Protein AF-A0A7U9WRS1-F1 (afdb_monomer)

Radius of gyration: 17.0 Å; Cα contacts (8 Å, |Δi|>4): 243; chains: 1; bounding box: 46×38×45 Å

Secondary structure (DSSP, 8-state):
-PPPP------EEESS---GGGHHHHHHHHHHHHHHTT-SS--GGG--EEEEE-HHHHHHHHHHTT----TT-SEEEETTTEEEEE-HHHHTTTS-HHHHHHHHHHHHHHHHHHHHH-S-TTTSHHHHHHHHHHHTT------TTSPPPHHHHHHSGGGSTTHHHHHHHHHHHHHHHHGGGHHHHHH-GGGGHHHHHHHHHHH-

Structure (mmCIF, N/CA/C/O backbone):
data_AF-A0A7U9WRS1-F1
#
_entry.id   AF-A0A7U9WRS1-F1
#
loop_
_atom_site.group_PDB
_atom_site.id
_atom_site.type_symbol
_atom_site.label_atom_id
_atom_site.label_alt_id
_atom_site.label_comp_id
_atom_site.label_asym_id
_atom_site.label_entity_id
_atom_site.label_seq_id
_atom_site.pdbx_PDB_ins_code
_atom_site.Cartn_x
_atom_site.Cartn_y
_atom_site.Cartn_z
_atom_site.occupancy
_atom_site.B_iso_or_equiv
_atom_site.auth_seq_id
_atom_site.auth_comp_id
_atom_site.auth_asym_id
_atom_site.auth_atom_id
_atom_site.pdbx_PDB_model_num
ATOM 1 N N . MET A 1 1 ? -27.693 -14.625 -22.680 1.00 32.03 1 MET A N 1
ATOM 2 C CA . MET A 1 1 ? -26.798 -15.036 -21.581 1.00 32.03 1 MET A CA 1
ATOM 3 C C . MET A 1 1 ? -26.114 -13.770 -21.105 1.00 32.03 1 MET A C 1
ATOM 5 O O . MET A 1 1 ? -25.293 -13.234 -21.835 1.00 32.03 1 MET A O 1
ATOM 9 N N . MET A 1 2 ? -26.596 -13.190 -20.006 1.00 22.59 2 MET A N 1
ATOM 10 C CA . MET A 1 2 ? -25.975 -12.008 -19.402 1.00 22.59 2 MET A CA 1
ATOM 11 C C . MET A 1 2 ? -24.825 -12.498 -18.518 1.00 22.59 2 MET A C 1
A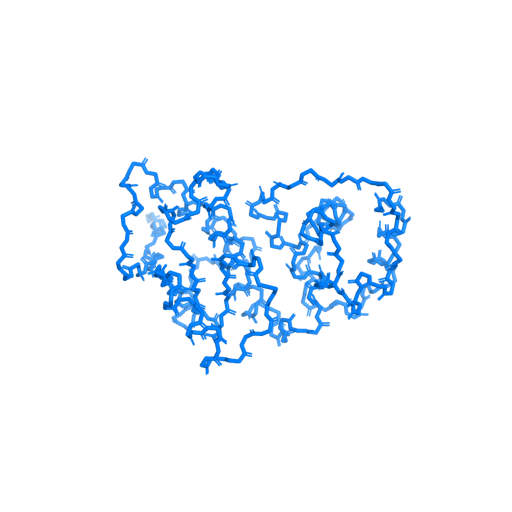TOM 13 O O . MET A 1 2 ? -25.049 -13.467 -17.797 1.00 22.59 2 MET A O 1
ATOM 17 N N . PRO A 1 3 ? -23.624 -11.901 -18.586 1.00 27.12 3 PRO A N 1
ATOM 18 C CA . PRO A 1 3 ? -22.551 -12.260 -17.675 1.00 27.12 3 PRO A CA 1
ATOM 19 C C . PRO A 1 3 ? -22.934 -11.801 -16.267 1.00 27.12 3 PRO A C 1
ATOM 21 O O . PRO A 1 3 ? -23.463 -10.701 -16.075 1.00 27.12 3 PRO A O 1
ATOM 24 N N . ASP A 1 4 ? -22.720 -12.702 -15.318 1.00 26.98 4 ASP A N 1
ATOM 25 C CA . ASP A 1 4 ? -23.066 -12.561 -13.916 1.00 26.98 4 ASP A CA 1
ATOM 26 C C . ASP A 1 4 ? -22.536 -11.250 -13.329 1.00 26.98 4 ASP A C 1
ATOM 28 O O . ASP A 1 4 ? -21.376 -10.865 -13.497 1.00 26.98 4 ASP A O 1
ATOM 32 N N . ARG A 1 5 ? -23.443 -10.531 -12.665 1.00 29.25 5 ARG A N 1
ATOM 33 C CA . ARG A 1 5 ? -23.137 -9.318 -11.909 1.00 29.25 5 ARG A CA 1
ATOM 34 C C . ARG A 1 5 ? -22.152 -9.672 -10.799 1.00 29.25 5 ARG A C 1
ATOM 36 O O . ARG A 1 5 ? -22.306 -10.710 -10.166 1.00 29.25 5 ARG A O 1
ATOM 43 N N . ILE A 1 6 ? -21.196 -8.772 -10.566 1.00 32.88 6 ILE A N 1
ATOM 44 C CA . ILE A 1 6 ? -20.229 -8.762 -9.459 1.00 32.88 6 ILE A CA 1
ATOM 45 C C . ILE A 1 6 ? -20.968 -9.081 -8.148 1.00 32.88 6 ILE A C 1
ATOM 47 O O . ILE A 1 6 ? -21.609 -8.212 -7.558 1.00 32.88 6 ILE A O 1
ATOM 51 N N . GLY A 1 7 ? -20.951 -10.354 -7.760 1.00 28.38 7 GLY A N 1
ATOM 52 C CA . GLY A 1 7 ? -21.604 -10.886 -6.573 1.00 28.38 7 GLY A CA 1
ATOM 53 C C . GLY A 1 7 ? -20.591 -11.006 -5.444 1.00 28.38 7 GLY A C 1
ATOM 54 O O . GLY A 1 7 ? -19.589 -11.700 -5.580 1.00 28.38 7 GLY A O 1
ATOM 55 N N . ASP A 1 8 ? -20.881 -10.311 -4.348 1.00 32.22 8 ASP A N 1
ATOM 56 C CA . ASP A 1 8 ? -20.360 -10.521 -2.997 1.00 32.22 8 ASP A CA 1
ATOM 57 C C . ASP A 1 8 ? -18.853 -10.318 -2.759 1.00 32.22 8 ASP A C 1
ATOM 59 O O . ASP A 1 8 ? -18.128 -11.202 -2.301 1.00 32.22 8 ASP A O 1
ATOM 63 N N . LEU A 1 9 ? -18.404 -9.063 -2.885 1.00 38.00 9 LEU A N 1
ATOM 64 C CA . LEU A 1 9 ? -17.313 -8.573 -2.038 1.00 38.00 9 LEU A CA 1
ATOM 65 C C . LEU A 1 9 ? -17.828 -8.522 -0.585 1.00 38.00 9 LEU A C 1
ATOM 67 O O . LEU A 1 9 ? -18.430 -7.537 -0.155 1.00 38.00 9 LEU A O 1
ATOM 71 N N . CYS A 1 10 ? -17.654 -9.606 0.171 1.00 39.41 10 CYS A N 1
ATOM 72 C CA . CYS A 1 10 ? -18.124 -9.690 1.553 1.00 39.41 10 CYS A CA 1
ATOM 73 C C . CYS A 1 10 ? -17.204 -8.886 2.489 1.00 39.41 10 CYS A C 1
ATOM 75 O O . CYS A 1 10 ? -16.366 -9.444 3.194 1.00 39.41 10 CYS A O 1
ATOM 77 N N . VAL A 1 11 ? -17.354 -7.558 2.507 1.00 44.91 11 VAL A N 1
ATOM 78 C CA . VAL A 1 11 ? -16.759 -6.704 3.545 1.00 44.91 11 VAL A CA 1
ATOM 79 C C . VAL A 1 11 ? -17.581 -6.888 4.818 1.00 44.91 11 VAL A C 1
ATOM 81 O O . VAL A 1 11 ? -18.533 -6.154 5.094 1.00 44.91 11 VAL A O 1
ATOM 84 N N . LEU A 1 12 ? -17.241 -7.915 5.593 1.00 37.91 12 LEU A N 1
ATOM 85 C CA . LEU A 1 12 ? -17.827 -8.144 6.910 1.00 37.91 12 LEU A CA 1
ATOM 86 C C . LEU A 1 12 ? -17.243 -7.125 7.894 1.00 37.91 12 LEU A C 1
ATOM 88 O O . LEU A 1 12 ? -16.245 -7.389 8.560 1.00 37.91 12 LEU A O 1
ATOM 92 N N . SER A 1 13 ? -17.867 -5.948 7.965 1.00 39.44 13 SER A N 1
ATOM 93 C CA . SER A 1 13 ? -17.665 -4.995 9.058 1.00 39.44 13 SER A CA 1
ATOM 94 C C . SER A 1 13 ? -18.306 -5.567 10.320 1.00 39.44 13 SER A C 1
ATOM 96 O O . SER A 1 13 ? -19.526 -5.719 10.404 1.00 39.44 13 SER A O 1
ATOM 98 N N . THR A 1 14 ? -17.485 -5.902 11.311 1.00 37.53 14 THR A N 1
ATOM 99 C CA . THR A 1 14 ? -17.959 -6.140 12.675 1.00 37.53 14 THR A CA 1
ATOM 100 C C . THR A 1 14 ? -17.812 -4.839 13.461 1.00 37.53 14 THR A C 1
ATOM 102 O O . THR A 1 14 ? -16.695 -4.467 13.801 1.00 37.53 14 THR A O 1
ATOM 105 N N . ALA A 1 15 ? -18.958 -4.193 13.719 1.00 33.31 15 ALA A N 1
ATOM 106 C CA . ALA A 1 15 ? -19.177 -2.960 14.493 1.00 33.31 15 ALA A CA 1
ATOM 107 C C . ALA A 1 15 ? -18.705 -1.633 13.851 1.00 33.31 15 ALA A C 1
ATOM 109 O O . ALA A 1 15 ? -17.696 -1.586 13.168 1.00 33.31 15 ALA A O 1
ATOM 110 N N . GLY A 1 16 ? -19.461 -0.547 14.085 1.00 38.66 16 GLY A N 1
ATOM 111 C CA . GLY A 1 16 ? -19.083 0.839 13.761 1.00 38.66 16 GLY A CA 1
ATOM 112 C C . GLY A 1 16 ? -19.705 1.415 12.480 1.00 38.66 16 GLY A C 1
ATOM 113 O O . GLY A 1 16 ? -19.373 1.028 11.365 1.00 38.66 16 GLY A O 1
ATOM 114 N N . THR A 1 17 ? -20.614 2.375 12.642 1.00 39.59 17 THR A N 1
ATOM 115 C CA . THR A 1 17 ? -21.433 3.031 11.609 1.00 39.59 17 THR A CA 1
ATOM 116 C C . THR A 1 17 ? -20.604 3.752 10.530 1.00 39.59 17 THR A C 1
ATOM 118 O O . THR A 1 17 ? -20.420 4.966 10.585 1.00 39.59 17 THR A O 1
ATOM 121 N N . ILE A 1 18 ? -20.162 3.049 9.482 1.00 42.47 18 ILE A N 1
ATOM 122 C CA . ILE A 1 18 ? -19.929 3.694 8.179 1.00 42.47 18 ILE A CA 1
ATOM 123 C C . ILE A 1 18 ? -21.320 3.913 7.585 1.00 42.47 18 ILE A C 1
ATOM 125 O O . ILE A 1 18 ? -21.932 2.985 7.054 1.00 42.47 18 ILE A O 1
ATOM 129 N N . ALA A 1 19 ? -21.854 5.118 7.793 1.00 38.34 19 ALA A N 1
ATOM 130 C CA . ALA A 1 19 ? -23.195 5.512 7.385 1.00 38.34 19 ALA A CA 1
ATOM 131 C C . ALA A 1 19 ? -23.508 5.066 5.944 1.00 38.34 19 ALA A C 1
ATOM 133 O O . ALA A 1 19 ? -22.694 5.213 5.028 1.00 38.34 19 ALA A O 1
ATOM 134 N N . TYR A 1 20 ? -24.710 4.511 5.792 1.00 37.00 20 TYR A N 1
ATOM 135 C CA . TYR A 1 20 ? -25.259 3.835 4.614 1.00 37.00 20 TYR A CA 1
ATOM 136 C C . TYR A 1 20 ? -25.158 4.618 3.293 1.00 37.00 20 TYR A C 1
ATOM 138 O O . TYR A 1 20 ? -25.185 4.008 2.231 1.00 37.00 20 TYR A O 1
ATOM 146 N N . GLU A 1 21 ? -24.986 5.939 3.329 1.00 36.38 21 GLU A N 1
ATOM 147 C CA . GLU A 1 21 ? -25.091 6.811 2.151 1.00 36.38 21 GLU A CA 1
ATOM 148 C C . GLU A 1 21 ? -23.909 6.738 1.170 1.00 36.38 21 GLU A C 1
ATOM 150 O O . GLU A 1 21 ? -23.926 7.412 0.150 1.00 36.38 21 GLU A O 1
ATOM 155 N N . ASN A 1 22 ? -22.860 5.952 1.442 1.00 49.00 22 ASN A N 1
ATOM 156 C CA . ASN A 1 22 ? -21.686 5.889 0.559 1.00 49.00 22 ASN A CA 1
ATOM 157 C C . ASN A 1 22 ? -20.967 4.526 0.525 1.00 49.00 22 ASN A C 1
ATOM 159 O O . ASN A 1 22 ? -19.765 4.463 0.249 1.00 49.00 22 ASN A O 1
ATOM 163 N N . ARG A 1 23 ? -21.670 3.423 0.812 1.00 56.25 23 ARG A N 1
ATOM 164 C CA . ARG A 1 23 ? -21.097 2.073 0.651 1.00 56.25 23 ARG A CA 1
ATOM 165 C C . ARG A 1 23 ? -20.733 1.761 -0.801 1.00 56.25 23 ARG A C 1
ATOM 167 O O . ARG A 1 23 ? -19.732 1.087 -1.025 1.00 56.25 23 ARG A O 1
ATOM 174 N N . GLU A 1 24 ? -21.503 2.274 -1.758 1.00 59.91 24 GLU A N 1
ATOM 175 C CA . GLU A 1 24 ? -21.298 2.028 -3.192 1.00 59.91 24 GLU A CA 1
ATOM 176 C C . GLU A 1 24 ? -19.939 2.558 -3.659 1.00 59.91 24 GLU A C 1
ATOM 178 O O . GLU A 1 24 ? -19.121 1.776 -4.128 1.00 59.91 24 GLU A O 1
ATOM 183 N N . SER A 1 25 ? -19.618 3.829 -3.386 1.00 71.19 25 SER A N 1
ATOM 184 C CA . SER A 1 25 ? -18.337 4.419 -3.811 1.00 71.19 25 SER A CA 1
ATOM 185 C C . SER A 1 25 ? -17.107 3.762 -3.173 1.00 71.19 25 SER A C 1
ATOM 187 O O . SER A 1 25 ? -16.064 3.644 -3.814 1.00 71.19 25 SER A O 1
ATOM 189 N N . LEU A 1 26 ? -17.184 3.314 -1.915 1.00 75.19 26 LEU A N 1
ATOM 190 C CA . LEU A 1 26 ? -16.082 2.568 -1.293 1.00 75.19 26 LEU A CA 1
ATOM 191 C C . LEU A 1 26 ? -15.919 1.186 -1.943 1.00 75.19 26 LEU A C 1
ATOM 193 O O . LEU A 1 26 ? -14.800 0.786 -2.256 1.00 75.19 26 LEU A O 1
ATOM 197 N N . SER A 1 27 ? -17.033 0.493 -2.181 1.00 76.81 27 SER A N 1
ATOM 198 C CA . SER A 1 27 ? -17.039 -0.833 -2.804 1.00 76.81 27 SER A CA 1
ATOM 199 C C . SER A 1 27 ? -16.518 -0.776 -4.240 1.00 76.81 27 SER A C 1
ATOM 201 O O . SER A 1 27 ? -15.682 -1.592 -4.608 1.00 76.81 27 SER A O 1
ATOM 203 N N . GLU A 1 28 ? -16.920 0.225 -5.025 1.00 83.44 28 GLU A N 1
ATOM 204 C CA . GLU A 1 28 ? -16.421 0.461 -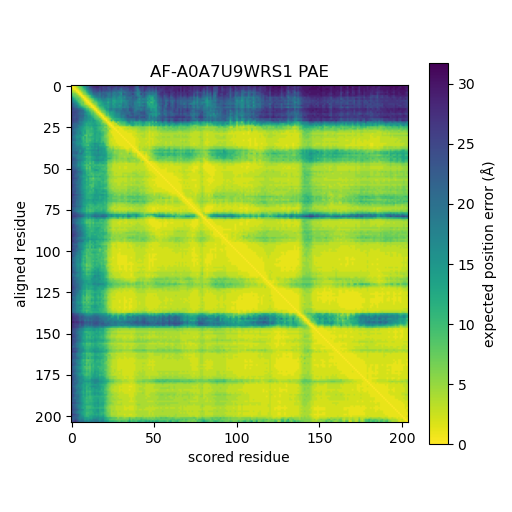6.385 1.00 83.44 28 GLU A CA 1
ATOM 205 C C . GLU A 1 28 ? -14.906 0.673 -6.424 1.00 83.44 28 GLU A C 1
ATOM 207 O O . GLU A 1 28 ? -14.227 0.098 -7.272 1.00 83.44 28 GLU A O 1
ATOM 212 N N . ASN A 1 29 ? -14.349 1.451 -5.489 1.00 86.44 29 ASN A N 1
ATOM 213 C CA . ASN A 1 29 ? -12.901 1.664 -5.427 1.00 86.44 29 ASN A CA 1
ATOM 214 C C . ASN A 1 29 ? -12.147 0.372 -5.071 1.00 86.44 29 ASN A C 1
ATOM 216 O O . ASN A 1 29 ? -11.117 0.086 -5.679 1.00 86.44 29 ASN A O 1
ATOM 220 N N . ILE A 1 30 ? -12.663 -0.428 -4.129 1.00 87.12 30 ILE A N 1
ATOM 221 C CA . ILE A 1 30 ? -12.057 -1.723 -3.777 1.00 87.12 30 ILE A CA 1
ATOM 222 C C . ILE A 1 30 ? -12.149 -2.698 -4.959 1.00 87.12 30 ILE A C 1
ATOM 224 O O . ILE A 1 30 ? -11.167 -3.366 -5.275 1.00 87.12 30 ILE A O 1
ATOM 228 N N . LEU A 1 31 ? -13.289 -2.749 -5.652 1.00 84.88 31 LEU A N 1
ATOM 229 C CA . LEU A 1 31 ? -13.486 -3.588 -6.837 1.00 84.88 31 LEU A CA 1
ATOM 230 C C . LEU A 1 31 ? -12.583 -3.163 -7.997 1.00 84.88 31 LEU A C 1
ATOM 232 O O . LEU A 1 31 ? -11.976 -4.013 -8.642 1.00 84.88 31 LEU A O 1
ATOM 236 N N . SER A 1 32 ? -12.438 -1.859 -8.236 1.00 87.62 32 SER A N 1
ATOM 237 C CA . SER A 1 32 ? -11.512 -1.336 -9.241 1.00 87.62 32 SER A CA 1
ATOM 238 C C . SER A 1 32 ? -10.062 -1.690 -8.908 1.00 87.62 32 SER A C 1
ATOM 240 O O . SER A 1 32 ? -9.300 -2.025 -9.814 1.00 87.62 32 SER A O 1
ATOM 242 N N . ALA A 1 33 ? -9.674 -1.637 -7.631 1.00 90.69 33 ALA A N 1
ATOM 243 C CA . ALA A 1 33 ? -8.351 -2.066 -7.193 1.00 90.69 33 ALA A CA 1
ATOM 244 C C . ALA A 1 33 ? -8.163 -3.581 -7.375 1.00 90.69 33 ALA A C 1
ATOM 246 O O . ALA A 1 33 ? -7.133 -4.004 -7.885 1.00 90.69 33 ALA A O 1
ATOM 247 N N . ALA A 1 34 ? -9.161 -4.401 -7.040 1.00 88.81 34 ALA A N 1
ATOM 248 C CA . ALA A 1 34 ? -9.106 -5.845 -7.262 1.00 88.81 34 ALA A CA 1
ATOM 249 C C . ALA A 1 34 ? -8.962 -6.188 -8.758 1.00 88.81 34 ALA A C 1
ATOM 251 O O . ALA A 1 34 ? -8.107 -6.990 -9.136 1.00 88.81 34 ALA A O 1
ATOM 252 N N . ALA A 1 35 ? -9.740 -5.526 -9.618 1.00 89.25 35 ALA A N 1
ATOM 253 C CA . ALA A 1 35 ? -9.676 -5.704 -11.065 1.00 89.25 35 ALA A CA 1
ATOM 254 C C . ALA A 1 35 ? -8.303 -5.323 -11.639 1.00 89.25 35 ALA A C 1
ATOM 256 O O . ALA A 1 35 ? -7.804 -6.012 -12.526 1.00 89.25 35 ALA A O 1
ATOM 257 N N . PHE A 1 36 ? -7.660 -4.280 -11.099 1.00 91.56 36 PHE A N 1
ATOM 258 C CA . PHE A 1 36 ? -6.292 -3.915 -11.471 1.00 91.56 36 PHE A CA 1
ATOM 259 C C . PHE A 1 36 ? -5.298 -5.063 -11.233 1.00 91.56 36 PHE A C 1
ATOM 261 O O . PHE A 1 36 ? -4.432 -5.294 -12.066 1.00 91.56 36 PHE A O 1
ATOM 268 N N . PHE A 1 37 ? -5.456 -5.846 -10.161 1.00 90.31 37 PHE A N 1
ATOM 269 C CA . PHE A 1 37 ? -4.633 -7.038 -9.907 1.00 90.31 37 PHE A CA 1
ATOM 270 C C . PHE A 1 37 ? -5.102 -8.295 -10.668 1.00 90.31 37 PHE A C 1
ATOM 272 O O . PHE A 1 37 ? -4.579 -9.386 -10.443 1.00 90.31 37 PHE A O 1
ATOM 279 N N . GLY A 1 38 ? -6.061 -8.159 -11.589 1.00 87.62 38 GLY A N 1
ATOM 280 C CA . GLY A 1 38 ? -6.559 -9.251 -12.425 1.00 87.62 38 GLY A CA 1
ATOM 281 C C . GLY A 1 38 ? -7.616 -10.135 -11.760 1.00 87.62 38 GLY A C 1
ATOM 282 O O . GLY A 1 38 ? -7.898 -11.220 -12.266 1.00 87.62 38 GLY A O 1
ATOM 283 N N . PHE A 1 39 ? -8.215 -9.701 -10.647 1.00 83.56 39 PHE A N 1
ATOM 284 C CA . PHE A 1 39 ? -9.286 -10.452 -9.995 1.00 83.56 39 PHE A CA 1
ATOM 285 C C . PHE A 1 39 ? -10.641 -10.133 -10.640 1.00 83.56 39 PHE A C 1
ATOM 287 O O . PHE A 1 39 ? -11.179 -9.041 -10.472 1.00 83.56 39 PHE A O 1
ATOM 294 N N . SER A 1 40 ? -11.217 -11.104 -11.353 1.00 74.06 40 SER A N 1
ATOM 295 C CA . SER A 1 40 ? -12.622 -11.062 -11.796 1.00 74.06 40 SER A CA 1
ATOM 296 C C . SER A 1 40 ? -13.600 -11.399 -10.662 1.00 74.06 40 SER A C 1
ATOM 298 O O . SER A 1 40 ? -14.742 -10.948 -10.665 1.00 74.06 40 SER A O 1
ATOM 300 N N . SER A 1 41 ? -13.128 -12.164 -9.678 1.00 71.38 41 SER A N 1
ATOM 301 C CA . SER A 1 41 ? -13.766 -12.459 -8.395 1.00 71.38 41 SER A CA 1
ATOM 302 C C . SER A 1 41 ? -12.671 -12.667 -7.348 1.00 71.38 41 SER A C 1
ATOM 304 O O . SER A 1 41 ? -11.603 -13.185 -7.688 1.00 71.38 41 SER A O 1
ATOM 306 N N . LEU A 1 42 ? -12.908 -12.291 -6.087 1.00 68.06 42 LEU A N 1
ATOM 307 C CA . LEU A 1 42 ? -11.933 -12.566 -5.029 1.00 68.06 42 LEU A CA 1
ATOM 308 C C . LEU A 1 42 ? -11.912 -14.069 -4.706 1.00 68.06 42 LEU A C 1
ATOM 310 O O . LEU A 1 42 ? -12.978 -14.631 -4.450 1.00 68.06 42 LEU A O 1
ATOM 314 N N . PRO A 1 43 ? -10.732 -14.715 -4.685 1.00 71.00 43 PRO A N 1
ATOM 315 C CA . PRO A 1 43 ? -10.588 -16.072 -4.168 1.00 71.00 43 PRO A CA 1
ATOM 316 C C . PRO A 1 43 ? -11.133 -16.175 -2.742 1.00 71.00 43 PRO A C 1
ATOM 318 O O . PRO A 1 43 ? -11.047 -15.214 -1.972 1.00 71.00 43 PRO A O 1
ATOM 321 N N . ASP A 1 44 ? -11.651 -17.343 -2.361 1.00 71.19 44 ASP A N 1
ATOM 322 C CA . ASP A 1 44 ? -12.187 -17.559 -1.012 1.00 71.19 44 ASP A CA 1
ATOM 323 C C . ASP A 1 44 ? -11.131 -17.295 0.075 1.00 71.19 44 ASP A C 1
ATOM 325 O O . ASP A 1 44 ? -11.455 -16.797 1.157 1.00 71.19 44 ASP A O 1
ATOM 329 N N . GLU A 1 45 ? -9.859 -17.556 -0.229 1.00 73.12 45 GLU A N 1
ATOM 330 C CA . GLU A 1 45 ? -8.721 -17.293 0.653 1.00 73.12 45 GLU A CA 1
ATOM 331 C C . GLU A 1 45 ? -8.416 -15.791 0.804 1.00 73.12 45 GLU A C 1
ATOM 333 O O . GLU A 1 45 ? -7.787 -15.377 1.779 1.00 73.12 45 GLU A O 1
ATOM 338 N N . LEU A 1 46 ? -8.896 -14.953 -0.120 1.00 76.81 46 LEU A N 1
ATOM 339 C CA . LEU A 1 46 ? -8.710 -13.499 -0.138 1.00 76.81 46 LEU A CA 1
ATOM 340 C C . LEU A 1 46 ? -9.945 -12.741 0.377 1.00 76.81 46 LEU A C 1
ATOM 342 O O . LEU A 1 46 ? -10.131 -11.562 0.085 1.00 76.81 46 LEU A O 1
ATOM 346 N N . LYS A 1 47 ? -10.800 -13.388 1.179 1.00 78.50 47 LYS A N 1
ATOM 347 C CA . LYS A 1 47 ? -11.914 -12.715 1.864 1.00 78.50 47 LYS A CA 1
ATOM 348 C C . LYS A 1 47 ? -11.403 -11.690 2.877 1.00 78.50 47 LYS A C 1
ATOM 350 O O . LYS A 1 47 ? -11.014 -12.041 3.989 1.00 78.50 47 LYS A O 1
ATOM 355 N N . ILE A 1 48 ? -11.424 -10.416 2.490 1.00 83.75 48 ILE A N 1
ATOM 356 C CA . ILE A 1 48 ? -10.956 -9.310 3.329 1.00 83.75 48 ILE A CA 1
ATOM 357 C C . ILE A 1 48 ? -11.960 -9.018 4.443 1.00 83.75 48 ILE A C 1
ATOM 359 O O . ILE A 1 48 ? -13.106 -8.645 4.188 1.00 83.75 48 ILE A O 1
ATOM 363 N N . LYS A 1 49 ? -11.507 -9.133 5.694 1.00 85.00 49 LYS A N 1
ATOM 364 C CA . LYS A 1 49 ? -12.274 -8.740 6.876 1.00 85.00 49 LYS A CA 1
ATOM 365 C C . LYS A 1 49 ? -11.758 -7.412 7.414 1.00 85.00 49 LYS A C 1
ATOM 367 O O . LYS A 1 49 ? -10.569 -7.282 7.692 1.00 85.00 49 LYS A O 1
ATOM 372 N N . ILE A 1 50 ? -12.667 -6.456 7.604 1.00 87.88 50 ILE A N 1
ATOM 373 C CA . ILE A 1 50 ? -12.351 -5.132 8.148 1.00 87.88 50 ILE A CA 1
ATOM 374 C C . ILE A 1 50 ? -12.907 -5.031 9.566 1.00 87.88 50 ILE A C 1
ATOM 376 O O . ILE A 1 50 ? -14.120 -5.044 9.782 1.00 87.88 50 ILE A O 1
ATOM 380 N N . HIS A 1 51 ? -12.002 -4.921 10.529 1.00 88.81 51 HIS A N 1
ATOM 381 C CA . HIS A 1 51 ? -12.289 -4.742 11.944 1.00 88.81 51 HIS A CA 1
ATOM 382 C C . HIS A 1 51 ? -12.172 -3.255 12.272 1.00 88.81 51 HIS A C 1
ATOM 384 O O . HIS A 1 51 ? -11.094 -2.674 12.148 1.00 88.81 51 HIS A O 1
ATOM 390 N N . ILE A 1 52 ? -13.283 -2.636 12.667 1.00 89.38 52 ILE A N 1
ATOM 391 C CA . ILE A 1 52 ? -13.294 -1.244 13.120 1.00 89.38 52 ILE A CA 1
ATOM 392 C C . ILE A 1 52 ? -13.132 -1.265 14.637 1.00 89.38 52 ILE A C 1
ATOM 394 O O . ILE A 1 52 ? -13.964 -1.828 15.344 1.00 89.38 52 ILE A O 1
ATOM 398 N N . CYS A 1 53 ? -12.047 -0.675 15.120 1.00 88.12 53 CYS A N 1
ATOM 399 C CA . CYS A 1 53 ? -11.599 -0.806 16.499 1.00 88.12 53 CYS A CA 1
ATOM 400 C C . CYS A 1 53 ? -11.718 0.512 17.262 1.00 88.12 53 CYS A C 1
ATOM 402 O O . CYS A 1 53 ? -11.487 1.597 16.715 1.00 88.12 53 CYS A O 1
ATOM 404 N N . SER A 1 54 ? -11.982 0.416 18.564 1.00 89.56 54 SER A N 1
ATOM 405 C CA . SER A 1 54 ? -11.641 1.498 19.489 1.00 89.56 54 SER A CA 1
ATOM 406 C C . SER A 1 54 ? -10.119 1.721 19.526 1.00 89.56 54 SER A C 1
ATOM 408 O O . SER A 1 54 ? -9.340 0.904 19.029 1.00 89.56 54 SER A O 1
ATOM 410 N N . GLU A 1 55 ? -9.666 2.835 20.105 1.00 90.06 55 GLU A N 1
ATOM 411 C CA . GLU A 1 55 ? -8.226 3.109 20.225 1.00 90.06 55 GLU A CA 1
ATOM 412 C C . GLU A 1 55 ? -7.502 2.057 21.081 1.00 90.06 55 GLU A C 1
ATOM 414 O O . GLU A 1 55 ? -6.403 1.626 20.732 1.00 90.06 55 GLU A O 1
ATOM 419 N N . GLU A 1 56 ? -8.135 1.612 22.168 1.00 92.06 56 GLU A N 1
ATOM 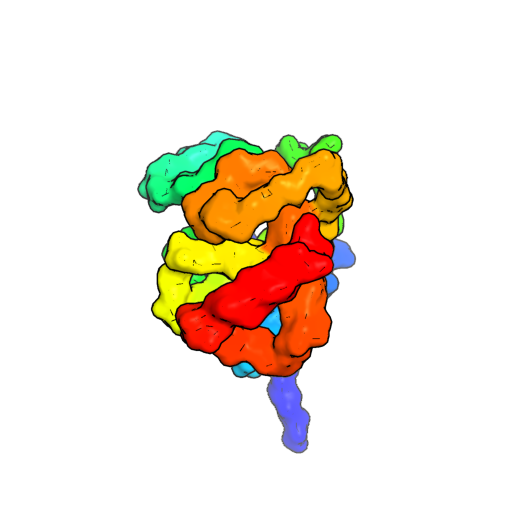420 C CA . GLU A 1 56 ? -7.601 0.577 23.059 1.00 92.06 56 GLU A CA 1
ATOM 421 C C . GLU A 1 56 ? -7.504 -0.773 22.343 1.00 92.06 56 GLU A C 1
ATOM 423 O O . GLU A 1 56 ? -6.442 -1.393 22.340 1.00 92.06 56 GLU A O 1
ATOM 428 N N . GLU A 1 57 ? -8.571 -1.186 21.652 1.00 91.50 57 GLU A N 1
ATOM 429 C CA . GLU A 1 57 ? -8.587 -2.431 20.875 1.00 91.50 57 GLU A CA 1
ATOM 430 C C . GLU A 1 57 ? -7.536 -2.421 19.761 1.00 91.50 57 GLU A C 1
ATOM 432 O O . GLU A 1 57 ? -6.867 -3.426 19.531 1.00 91.50 57 GLU A O 1
ATOM 437 N N . PHE A 1 58 ? -7.367 -1.292 19.068 1.00 91.62 58 PHE A N 1
ATOM 438 C CA . PHE A 1 58 ? -6.390 -1.167 17.991 1.00 91.62 58 PHE A CA 1
ATOM 439 C C . PHE A 1 58 ? -4.954 -1.324 18.504 1.00 91.62 58 PHE A C 1
ATOM 441 O O . PHE A 1 58 ? -4.174 -2.077 17.918 1.00 91.62 58 PHE A O 1
ATOM 448 N N . LYS A 1 59 ? -4.615 -0.667 19.625 1.00 91.75 59 LYS A N 1
ATOM 449 C CA . LYS A 1 59 ? -3.302 -0.805 20.279 1.00 91.75 59 LYS A CA 1
ATOM 450 C C . LYS A 1 59 ? -3.067 -2.236 20.749 1.00 91.75 59 LYS A C 1
ATOM 452 O O . LYS A 1 59 ? -2.043 -2.823 20.411 1.00 91.75 59 LYS A O 1
ATOM 457 N N . GLN A 1 60 ? -4.054 -2.827 21.421 1.00 93.38 60 GLN A N 1
ATOM 458 C CA . GLN A 1 60 ? -3.986 -4.213 21.869 1.00 93.38 60 GLN A CA 1
ATOM 459 C C . GLN A 1 60 ? -3.750 -5.171 20.691 1.00 93.38 60 GLN A C 1
ATOM 461 O O . GLN A 1 60 ? -2.881 -6.035 20.761 1.00 93.38 60 GLN A O 1
ATOM 466 N N . LYS A 1 61 ? -4.472 -5.009 19.574 1.00 92.00 61 LYS A N 1
ATOM 467 C CA . LYS A 1 61 ? -4.293 -5.862 18.388 1.00 92.00 61 LYS A CA 1
ATOM 468 C C . LYS A 1 61 ? -2.935 -5.674 17.723 1.00 92.00 61 LYS A C 1
ATOM 470 O O . LYS A 1 61 ? -2.357 -6.665 17.280 1.00 92.00 61 LYS A O 1
ATOM 475 N N . LYS A 1 62 ? -2.415 -4.444 17.669 1.00 90.69 62 LYS A N 1
ATOM 476 C CA . LYS A 1 62 ? -1.063 -4.154 17.166 1.00 90.69 62 LYS A CA 1
ATOM 477 C C . LYS A 1 62 ? -0.003 -4.918 17.972 1.00 90.69 62 LYS A C 1
ATOM 479 O O . LYS A 1 62 ? 0.863 -5.555 17.374 1.00 90.69 62 LYS A O 1
ATOM 484 N N . GLU A 1 63 ? -0.114 -4.909 19.301 1.00 91.31 63 GLU A N 1
ATOM 485 C CA . GLU A 1 63 ? 0.786 -5.625 20.216 1.00 91.31 63 GLU A CA 1
ATOM 486 C C . GLU A 1 63 ? 0.642 -7.151 20.105 1.00 91.31 63 GLU A C 1
ATOM 488 O O . GLU A 1 63 ? 1.627 -7.848 19.865 1.00 91.31 63 GLU A O 1
ATOM 493 N N . GLU A 1 64 ? -0.585 -7.677 20.202 1.00 91.69 64 GLU A N 1
ATOM 494 C CA . GLU A 1 64 ? -0.882 -9.119 20.126 1.00 91.69 64 GLU A CA 1
ATOM 495 C C . GLU A 1 64 ? -0.374 -9.766 18.831 1.00 91.69 64 GLU A C 1
ATOM 497 O O . GLU A 1 64 ? 0.024 -10.933 18.815 1.00 91.69 64 GLU A O 1
ATOM 502 N N . LEU A 1 65 ? -0.418 -9.019 17.727 1.00 88.94 65 LEU A N 1
ATOM 503 C CA . LEU A 1 65 ? -0.033 -9.493 16.400 1.00 88.94 65 LEU A CA 1
ATOM 504 C C . LEU A 1 65 ? 1.405 -9.115 16.020 1.00 88.94 65 LEU A C 1
ATOM 506 O O . LEU A 1 65 ? 1.836 -9.462 14.919 1.00 88.94 65 LEU A O 1
ATOM 510 N N . ASN A 1 66 ? 2.141 -8.448 16.917 1.00 87.38 66 ASN A N 1
ATOM 511 C CA . ASN A 1 66 ? 3.509 -7.975 16.703 1.00 87.38 66 ASN A CA 1
ATOM 512 C C . ASN A 1 66 ? 3.658 -7.179 15.389 1.00 87.38 66 ASN A C 1
ATOM 514 O O . ASN A 1 66 ? 4.517 -7.464 14.545 1.00 87.38 66 ASN A O 1
ATOM 518 N N . ILE A 1 67 ? 2.748 -6.223 15.182 1.00 85.81 67 ILE A N 1
ATOM 519 C CA . ILE A 1 67 ? 2.702 -5.388 13.981 1.00 85.81 67 ILE A CA 1
ATOM 520 C C . ILE A 1 67 ? 3.612 -4.174 14.166 1.00 85.81 67 ILE A C 1
ATOM 522 O O . ILE A 1 67 ? 3.349 -3.280 14.969 1.00 85.81 67 ILE A O 1
ATOM 526 N N . ASP A 1 68 ? 4.665 -4.138 13.358 1.00 82.00 68 ASP A N 1
ATOM 527 C CA . ASP A 1 68 ? 5.647 -3.058 13.313 1.00 82.00 68 ASP A CA 1
ATOM 528 C C . ASP A 1 68 ? 5.211 -1.981 12.307 1.00 82.00 68 ASP A C 1
ATOM 530 O O . ASP A 1 68 ? 5.691 -1.922 11.175 1.00 82.00 68 ASP A O 1
ATOM 534 N N . VAL A 1 69 ? 4.214 -1.185 12.702 1.00 80.50 69 VAL A N 1
ATOM 535 C CA . VAL A 1 69 ? 3.766 0.018 11.977 1.00 80.50 69 VAL A CA 1
ATOM 536 C C . VAL A 1 69 ? 3.962 1.255 12.852 1.00 80.50 69 VAL A C 1
ATOM 538 O O . VAL A 1 69 ? 3.912 1.138 14.082 1.00 80.50 69 VAL A O 1
ATOM 541 N N . PRO A 1 70 ? 4.138 2.455 12.274 1.00 81.88 70 PRO A N 1
ATOM 542 C CA . PRO A 1 70 ? 4.289 3.677 13.059 1.00 81.88 70 PRO A CA 1
ATOM 543 C C . PRO A 1 70 ? 3.109 3.935 14.005 1.00 81.88 70 PRO A C 1
ATOM 545 O O . PRO A 1 70 ? 1.968 3.597 13.700 1.00 81.88 70 PRO A O 1
ATOM 548 N N . ASP A 1 71 ? 3.349 4.598 15.137 1.00 82.06 71 ASP A N 1
ATOM 549 C CA . ASP A 1 71 ? 2.293 4.899 16.123 1.00 82.06 71 ASP A CA 1
ATOM 550 C C . ASP A 1 71 ? 1.219 5.866 15.613 1.00 82.06 71 ASP A C 1
ATOM 552 O O . ASP A 1 71 ? 0.122 5.928 16.161 1.00 82.06 71 ASP A O 1
ATOM 556 N N . PHE A 1 72 ? 1.508 6.598 14.537 1.00 82.56 72 PHE A N 1
ATOM 557 C CA . PHE A 1 72 ? 0.535 7.457 13.867 1.00 82.56 72 PHE A CA 1
ATOM 558 C C . PHE A 1 72 ? -0.330 6.712 12.833 1.00 82.56 72 PHE A C 1
ATOM 560 O O . PHE A 1 72 ? -1.212 7.328 12.226 1.00 82.56 72 PHE A O 1
ATOM 567 N N . ALA A 1 73 ? -0.067 5.423 12.582 1.00 86.00 73 ALA A N 1
ATOM 568 C CA . ALA A 1 73 ? -0.877 4.609 11.686 1.00 86.00 73 ALA A CA 1
ATOM 569 C C . ALA A 1 73 ? -2.279 4.421 12.277 1.00 86.00 73 ALA A C 1
ATOM 571 O O . ALA A 1 73 ? -2.440 4.082 13.447 1.00 86.00 73 ALA A O 1
ATOM 572 N N . ILE A 1 74 ? -3.299 4.647 11.450 1.00 91.31 74 ILE A N 1
ATOM 573 C CA . ILE A 1 74 ? -4.704 4.495 11.855 1.00 91.31 74 ILE A CA 1
ATOM 574 C C . ILE A 1 74 ? -5.310 3.177 11.377 1.00 91.31 74 ILE A C 1
ATOM 576 O O . ILE A 1 74 ? -6.448 2.875 11.726 1.00 91.31 74 ILE A O 1
ATOM 580 N N . ALA A 1 75 ? -4.578 2.435 10.551 1.00 92.75 75 ALA A N 1
ATOM 581 C CA . ALA A 1 75 ? -4.953 1.135 10.036 1.00 92.75 75 ALA A CA 1
ATOM 582 C C . ALA A 1 75 ? -3.706 0.260 9.875 1.00 92.75 75 ALA A C 1
ATOM 584 O O . ALA A 1 75 ? -2.588 0.777 9.843 1.00 92.75 75 ALA A O 1
ATOM 585 N N . PHE A 1 76 ? -3.909 -1.052 9.821 1.00 90.69 76 PHE A N 1
ATOM 586 C CA . PHE A 1 76 ? -2.904 -1.999 9.359 1.00 90.69 76 PHE A CA 1
ATOM 587 C C . PHE A 1 76 ? -3.565 -3.265 8.816 1.00 90.69 76 PHE A C 1
ATOM 589 O O . PHE A 1 76 ? -4.604 -3.716 9.312 1.00 90.69 76 PHE A O 1
ATOM 596 N N . THR A 1 77 ? -2.902 -3.889 7.849 1.00 88.00 77 THR A N 1
ATOM 597 C CA . THR A 1 77 ? -3.250 -5.213 7.334 1.00 88.00 77 THR A CA 1
ATOM 598 C C . THR A 1 77 ? -2.363 -6.279 7.970 1.00 88.00 77 THR A C 1
ATOM 600 O O . THR A 1 77 ? -1.139 -6.167 8.010 1.00 88.00 77 THR A O 1
ATOM 603 N N . CYS A 1 78 ? -2.970 -7.359 8.453 1.00 81.12 78 CYS A N 1
ATOM 604 C CA . CYS A 1 78 ? -2.266 -8.527 8.969 1.00 81.12 78 CYS A CA 1
ATOM 605 C C . CYS A 1 78 ? -2.852 -9.822 8.388 1.00 81.12 78 CYS A C 1
ATOM 607 O O . CYS A 1 78 ? -4.004 -9.856 7.954 1.00 81.12 78 CYS A O 1
ATOM 609 N N . LYS A 1 79 ? -2.052 -10.900 8.402 1.00 65.44 79 LYS A N 1
ATOM 610 C CA . LYS A 1 79 ? -2.457 -12.273 8.034 1.00 65.44 79 LYS A CA 1
ATOM 611 C C . LYS A 1 79 ? -3.380 -12.329 6.802 1.00 65.44 79 LYS A C 1
ATOM 613 O O . LYS A 1 79 ? -4.575 -12.554 6.953 1.00 65.44 79 LYS A O 1
ATOM 618 N N . ILE A 1 80 ? -2.796 -12.141 5.614 1.00 66.31 80 ILE A N 1
ATOM 619 C CA . ILE A 1 80 ? -3.360 -12.293 4.249 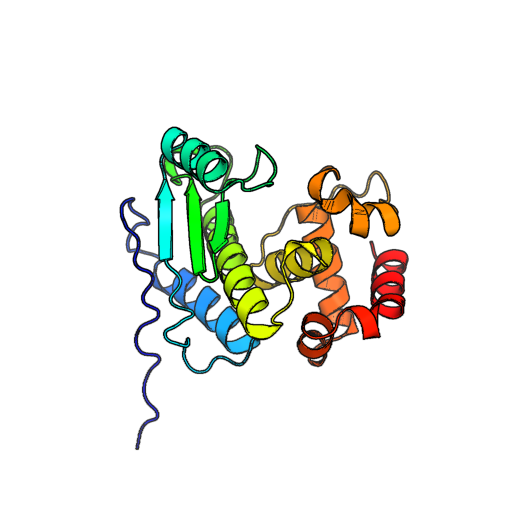1.00 66.31 80 ILE A CA 1
ATOM 620 C C . ILE A 1 80 ? -4.587 -11.411 3.915 1.00 66.31 80 ILE A C 1
ATOM 622 O O . ILE A 1 80 ? -4.695 -10.968 2.777 1.00 66.31 80 ILE A O 1
ATOM 626 N N . ASN A 1 81 ? -5.489 -11.105 4.852 1.00 77.94 81 ASN A N 1
ATOM 627 C CA . ASN A 1 81 ? -6.771 -10.464 4.550 1.00 77.94 81 ASN A CA 1
ATOM 628 C C . ASN A 1 81 ? -7.481 -9.801 5.760 1.00 77.94 81 ASN A C 1
ATOM 630 O O . ASN A 1 81 ? -8.657 -9.459 5.653 1.00 77.94 81 ASN A O 1
ATOM 634 N N . ASN A 1 82 ? -6.829 -9.610 6.916 1.00 85.69 82 ASN A N 1
ATOM 635 C CA . ASN A 1 82 ? -7.453 -8.936 8.066 1.00 85.69 82 ASN A CA 1
ATOM 636 C C . ASN A 1 82 ? -6.952 -7.499 8.201 1.00 85.69 82 ASN A C 1
ATOM 638 O O . ASN A 1 82 ? -5.784 -7.273 8.511 1.00 85.69 82 ASN A O 1
ATOM 642 N N . ILE A 1 83 ? -7.856 -6.541 8.031 1.00 89.75 83 ILE A N 1
ATOM 643 C CA . ILE A 1 83 ? -7.585 -5.112 8.172 1.00 89.75 83 ILE A CA 1
ATOM 644 C C . ILE A 1 83 ? -8.143 -4.652 9.509 1.00 89.75 83 ILE A C 1
ATOM 646 O O . ILE A 1 83 ? -9.333 -4.815 9.771 1.00 89.75 83 ILE A O 1
ATOM 650 N N . PHE A 1 84 ? -7.303 -4.055 10.341 1.00 91.25 84 PHE A N 1
ATOM 651 C CA . PHE A 1 84 ? -7.722 -3.369 11.558 1.00 91.25 84 PHE A CA 1
ATOM 652 C C . PHE A 1 84 ? -7.638 -1.872 11.301 1.00 91.25 84 PHE A C 1
ATOM 654 O O . PHE A 1 84 ? -6.641 -1.404 10.759 1.00 91.25 84 PHE A O 1
ATOM 661 N N . ILE A 1 85 ? -8.671 -1.115 11.660 1.00 92.25 85 ILE A N 1
ATOM 662 C CA . ILE A 1 85 ? -8.712 0.336 11.464 1.00 92.25 85 ILE A CA 1
ATOM 663 C C . ILE A 1 85 ? -9.388 1.021 12.648 1.00 92.25 85 ILE A C 1
ATOM 665 O O . ILE A 1 85 ? -10.399 0.545 13.160 1.00 92.25 85 ILE A O 1
ATOM 669 N N . LEU A 1 86 ? -8.844 2.158 13.081 1.00 91.06 86 LEU A N 1
ATOM 670 C CA . LEU A 1 86 ? -9.450 2.985 14.120 1.00 91.06 86 LEU A CA 1
ATOM 671 C C . LEU A 1 86 ? -10.830 3.479 13.694 1.00 91.06 86 LEU A C 1
ATOM 673 O O . LEU A 1 86 ? -11.045 3.884 12.553 1.00 91.06 86 LEU A O 1
ATOM 677 N N . GLU A 1 87 ? -11.767 3.510 14.631 1.00 89.50 87 GLU A N 1
ATOM 678 C CA . GLU A 1 87 ? -13.099 4.047 14.399 1.00 89.50 87 GLU A CA 1
ATOM 679 C C . GLU A 1 87 ? -13.055 5.537 14.027 1.00 89.50 87 GLU A C 1
ATOM 681 O O . GLU A 1 87 ? -12.441 6.358 14.714 1.00 89.50 87 GLU A O 1
ATOM 686 N N . TYR A 1 88 ? -13.762 5.910 12.954 1.00 86.88 88 TYR A N 1
ATOM 687 C CA . TYR A 1 88 ? -13.698 7.262 12.390 1.00 86.88 88 TYR A CA 1
ATOM 688 C C . TYR A 1 88 ? -14.010 8.367 13.409 1.00 86.88 88 TYR A C 1
ATOM 690 O O . TYR A 1 88 ? -13.355 9.406 13.402 1.00 86.88 88 TYR A O 1
ATOM 698 N N . ARG A 1 89 ? -14.962 8.152 14.329 1.00 84.56 89 ARG A N 1
ATOM 699 C CA . ARG A 1 89 ? -15.322 9.156 15.349 1.00 84.56 89 ARG A CA 1
ATOM 700 C C . ARG A 1 89 ? -14.153 9.551 16.259 1.00 84.56 89 ARG A C 1
ATOM 702 O O . ARG A 1 89 ? -14.153 10.668 16.760 1.00 84.56 89 ARG A O 1
ATOM 709 N N . ASN A 1 90 ? -13.159 8.677 16.428 1.00 86.44 90 ASN A N 1
ATOM 710 C CA . ASN A 1 90 ? -11.981 8.947 17.256 1.00 86.44 90 ASN A CA 1
ATOM 711 C C . ASN A 1 90 ? -10.950 9.813 16.520 1.00 86.44 90 ASN A C 1
ATOM 713 O O . ASN A 1 90 ? -10.121 10.461 17.155 1.00 86.44 90 ASN A O 1
ATOM 717 N N . ILE A 1 91 ? -11.009 9.847 15.183 1.00 85.69 91 ILE A N 1
ATOM 718 C CA . ILE A 1 91 ? -10.003 10.501 14.340 1.00 85.69 91 ILE A CA 1
ATOM 719 C C . ILE A 1 91 ? -10.559 11.584 13.401 1.00 85.69 91 ILE A C 1
ATOM 721 O O . ILE A 1 91 ? -9.789 12.235 12.693 1.00 85.69 91 ILE A O 1
ATOM 725 N N . ASN A 1 92 ? -11.875 11.813 13.400 1.00 85.88 92 ASN A N 1
ATOM 726 C CA . ASN A 1 92 ? -12.579 12.737 12.499 1.00 85.88 92 ASN A CA 1
ATOM 727 C C . ASN A 1 92 ? -12.108 14.201 12.591 1.00 85.88 92 ASN A C 1
ATOM 729 O O . ASN A 1 92 ? -12.321 14.978 11.664 1.00 85.88 92 ASN A O 1
ATOM 733 N N . ARG A 1 93 ? -11.442 14.580 13.688 1.00 88.38 93 ARG A N 1
ATOM 734 C CA . ARG A 1 93 ? -10.825 15.901 13.864 1.00 88.38 93 ARG A CA 1
ATOM 735 C C . ARG A 1 93 ? -9.543 16.095 13.049 1.00 88.38 93 ARG A C 1
ATOM 737 O O . ARG A 1 93 ? -9.137 17.230 12.834 1.00 88.38 93 ARG A O 1
ATOM 744 N N . TRP A 1 94 ? -8.909 15.008 12.604 1.00 85.44 94 TRP A N 1
ATOM 745 C CA . TRP A 1 94 ? -7.667 15.039 11.819 1.00 85.44 94 TRP A CA 1
ATOM 746 C C . TRP A 1 94 ? -7.810 14.410 10.432 1.00 85.44 94 TRP A C 1
ATOM 748 O O . TRP A 1 94 ? -7.023 14.713 9.539 1.00 85.44 94 TRP A O 1
ATOM 758 N N . TYR A 1 95 ? -8.803 13.540 10.245 1.00 84.56 95 TYR A N 1
ATOM 759 C CA . TYR A 1 95 ? -9.074 12.862 8.984 1.00 84.56 95 TYR A CA 1
ATOM 760 C C . TYR A 1 95 ? -10.448 13.246 8.459 1.00 84.56 95 TYR A C 1
ATOM 762 O O . TYR A 1 95 ? -11.448 13.129 9.160 1.00 84.56 95 TYR A O 1
ATOM 770 N N . SER A 1 96 ? -10.505 13.640 7.187 1.00 88.56 96 SER A N 1
ATOM 771 C CA . SER A 1 96 ? -11.778 13.706 6.475 1.00 88.56 96 SER A CA 1
ATOM 772 C C . SER A 1 96 ? -12.303 12.296 6.202 1.00 88.56 96 SER A C 1
ATOM 774 O O . SER A 1 96 ? -11.532 11.340 6.088 1.00 88.56 96 SER A O 1
ATOM 776 N N . LEU A 1 97 ? -13.616 12.166 6.009 1.00 86.38 97 LEU A N 1
ATOM 777 C CA . LEU A 1 97 ? -14.232 10.880 5.678 1.00 86.38 97 LEU A CA 1
ATOM 778 C C . LEU A 1 97 ? -13.652 10.277 4.386 1.00 86.38 97 LEU A C 1
ATOM 780 O O . LEU A 1 97 ? -13.485 9.066 4.285 1.00 86.38 97 LEU A O 1
ATOM 784 N N . ASN A 1 98 ? -13.306 11.115 3.406 1.00 87.81 98 ASN A N 1
ATOM 785 C CA . ASN A 1 98 ? -12.686 10.655 2.162 1.00 87.81 98 ASN A CA 1
ATOM 786 C C . ASN A 1 98 ? -11.258 10.150 2.385 1.00 87.81 98 ASN A C 1
ATOM 788 O O . ASN A 1 98 ? -10.893 9.122 1.825 1.00 87.81 98 ASN A O 1
ATOM 792 N N . ALA A 1 99 ? -10.468 10.824 3.229 1.00 88.31 99 ALA A N 1
ATOM 793 C CA . ALA A 1 99 ? -9.138 10.343 3.595 1.00 88.31 99 ALA A CA 1
ATOM 794 C C . ALA A 1 99 ? -9.220 9.014 4.363 1.00 88.31 99 ALA A C 1
ATOM 796 O O . ALA A 1 99 ? -8.434 8.110 4.105 1.00 88.31 99 ALA A O 1
ATOM 797 N N . TYR A 1 100 ? -10.210 8.868 5.245 1.00 88.81 100 TYR A N 1
ATOM 798 C CA . TYR A 1 100 ? -10.466 7.620 5.961 1.00 88.81 100 TYR A CA 1
ATOM 799 C C . TYR A 1 100 ? -10.819 6.461 5.018 1.00 88.81 100 TYR A C 1
ATOM 801 O O . TYR A 1 100 ? -10.235 5.385 5.104 1.00 88.81 100 TYR A O 1
ATOM 809 N N . LYS A 1 101 ? -11.722 6.692 4.057 1.00 88.50 101 LYS A N 1
ATOM 810 C CA . LYS A 1 101 ? -12.058 5.706 3.017 1.00 88.50 101 LYS A CA 1
ATOM 811 C C . LYS A 1 101 ? -10.855 5.342 2.150 1.00 88.50 101 LYS A C 1
ATOM 813 O O . LYS A 1 101 ? -10.680 4.171 1.839 1.00 88.50 101 LYS A O 1
ATOM 818 N N . ALA A 1 102 ? -10.027 6.320 1.782 1.00 91.62 102 ALA A N 1
ATOM 819 C CA . ALA A 1 102 ? -8.800 6.063 1.035 1.00 91.62 102 ALA A CA 1
ATOM 820 C C . ALA A 1 102 ? -7.857 5.137 1.816 1.00 91.62 102 ALA A C 1
ATOM 822 O O . ALA A 1 102 ? -7.301 4.220 1.229 1.00 91.62 102 ALA A O 1
ATOM 823 N N . VAL A 1 103 ? -7.741 5.301 3.139 1.00 92.69 103 VAL A N 1
ATOM 824 C CA . VAL A 1 103 ? -6.966 4.370 3.977 1.00 92.69 103 VAL A CA 1
ATOM 825 C C . VAL A 1 103 ? -7.558 2.958 3.946 1.00 92.69 103 VAL A C 1
ATOM 827 O O . VAL A 1 103 ? -6.817 1.999 3.789 1.00 92.69 103 VAL A O 1
ATOM 830 N N . ILE A 1 104 ? -8.883 2.799 3.989 1.00 92.06 104 ILE A N 1
ATOM 831 C CA . ILE A 1 104 ? -9.503 1.467 3.849 1.00 92.06 104 ILE A CA 1
ATOM 832 C C . ILE A 1 104 ? -9.139 0.812 2.506 1.00 92.06 104 ILE A C 1
ATOM 834 O O . ILE A 1 104 ? -8.778 -0.364 2.466 1.00 92.06 104 ILE A O 1
ATOM 838 N N . VAL A 1 105 ? -9.232 1.562 1.403 1.00 93.00 105 VAL A N 1
ATOM 839 C CA . VAL A 1 105 ? -8.872 1.060 0.065 1.00 93.00 105 VAL A CA 1
ATOM 840 C C . VAL A 1 105 ? -7.384 0.705 0.001 1.00 93.00 105 VAL A C 1
ATOM 842 O O . VAL A 1 105 ? -7.038 -0.338 -0.545 1.00 93.00 105 VAL A O 1
ATOM 845 N N . HIS A 1 106 ? -6.521 1.538 0.584 1.00 95.19 106 HIS A N 1
ATOM 846 C CA . HIS A 1 106 ? -5.076 1.319 0.681 1.00 95.19 106 HIS A CA 1
ATOM 847 C C . HIS A 1 106 ? -4.750 -0.018 1.361 1.00 95.19 106 HIS A C 1
ATOM 849 O O . HIS A 1 106 ? -4.038 -0.841 0.792 1.00 95.19 106 HIS A O 1
ATOM 855 N N . GLU A 1 107 ? -5.360 -0.299 2.510 1.00 92.81 107 GLU A N 1
ATOM 856 C CA . GLU A 1 107 ? -5.170 -1.576 3.205 1.00 92.81 107 GLU A CA 1
ATOM 857 C C . GLU A 1 107 ? -5.696 -2.773 2.390 1.00 92.81 107 GLU A C 1
ATOM 859 O O . GLU A 1 107 ? -5.074 -3.835 2.339 1.00 92.81 107 GLU A O 1
ATOM 864 N N . CYS A 1 108 ? -6.808 -2.607 1.662 1.00 91.50 108 CYS A N 1
ATOM 865 C CA . CYS A 1 108 ? -7.289 -3.650 0.749 1.00 91.50 108 CYS A CA 1
ATOM 866 C C . CYS A 1 108 ? -6.282 -3.933 -0.377 1.00 91.50 108 CYS A C 1
ATOM 868 O O . CYS A 1 108 ? -6.078 -5.089 -0.747 1.00 91.50 108 CYS A O 1
ATOM 870 N N . ILE A 1 109 ? -5.617 -2.897 -0.898 1.00 93.31 109 ILE A N 1
ATOM 871 C CA . ILE A 1 109 ? -4.565 -3.054 -1.906 1.00 93.31 109 ILE A CA 1
ATOM 872 C C . ILE A 1 109 ? -3.392 -3.861 -1.349 1.00 93.31 109 ILE A C 1
ATOM 874 O O . ILE A 1 109 ? -2.874 -4.706 -2.073 1.00 93.31 109 ILE A O 1
ATOM 878 N N . HIS A 1 110 ? -3.014 -3.700 -0.079 1.00 92.50 110 HIS A N 1
ATOM 879 C CA . HIS A 1 110 ? -1.983 -4.547 0.530 1.00 92.50 110 HIS A CA 1
ATOM 880 C C . HIS A 1 110 ? -2.372 -6.026 0.589 1.00 92.50 110 HIS A C 1
ATOM 882 O O . HIS A 1 110 ? -1.533 -6.894 0.318 1.00 92.50 110 HIS A O 1
ATOM 888 N N . ALA A 1 111 ? -3.639 -6.337 0.877 1.00 89.00 111 ALA A N 1
ATOM 889 C CA . ALA A 1 111 ? -4.136 -7.711 0.794 1.00 89.00 111 ALA A CA 1
ATOM 890 C C . ALA A 1 111 ? -4.028 -8.253 -0.646 1.00 89.00 111 ALA A C 1
ATOM 892 O O . ALA A 1 111 ? -3.502 -9.348 -0.861 1.00 89.00 111 ALA A O 1
ATOM 893 N N . PHE A 1 112 ? -4.431 -7.458 -1.644 1.00 90.44 112 PHE A N 1
ATOM 894 C CA . PHE A 1 112 ? -4.315 -7.825 -3.060 1.00 90.44 112 PHE A CA 1
ATOM 895 C C . PHE A 1 112 ? -2.863 -8.013 -3.506 1.00 90.44 112 PHE A C 1
ATOM 897 O O . PHE A 1 112 ? -2.560 -9.015 -4.146 1.00 90.44 112 PHE A O 1
ATOM 904 N N . GLN A 1 113 ? -1.959 -7.105 -3.131 1.00 91.50 113 GLN A N 1
ATOM 905 C CA . GLN A 1 113 ? -0.526 -7.197 -3.415 1.00 91.50 113 GLN A CA 1
ATOM 906 C C . GLN A 1 113 ? 0.062 -8.480 -2.841 1.00 91.50 113 GLN A C 1
ATOM 908 O O . GLN A 1 113 ? 0.717 -9.214 -3.572 1.00 91.50 113 GLN A O 1
ATOM 913 N N . THR A 1 114 ? -0.215 -8.773 -1.566 1.00 86.94 114 THR A N 1
ATOM 914 C CA . THR A 1 114 ? 0.294 -9.970 -0.878 1.00 86.94 114 THR A CA 1
ATOM 915 C C . THR A 1 114 ? -0.114 -11.245 -1.613 1.00 86.94 114 THR A C 1
ATOM 917 O O . THR A 1 114 ? 0.711 -12.134 -1.815 1.00 86.94 114 THR A O 1
ATOM 920 N N . TYR A 1 115 ? -1.375 -11.325 -2.043 1.00 87.56 115 TYR A N 1
ATOM 921 C CA . TYR A 1 115 ? -1.883 -12.480 -2.778 1.00 87.56 115 TYR A CA 1
ATOM 922 C C . TYR A 1 115 ? -1.339 -12.550 -4.213 1.00 87.56 115 TYR A C 1
ATOM 924 O O . TYR A 1 115 ? -0.974 -13.617 -4.696 1.00 87.56 115 TYR A O 1
ATOM 932 N N . PHE A 1 116 ? -1.273 -11.415 -4.909 1.00 89.50 116 PHE A N 1
ATOM 933 C CA . PHE A 1 116 ? -0.859 -11.340 -6.309 1.00 89.50 116 PHE A CA 1
ATOM 934 C C . PHE A 1 116 ? 0.641 -11.609 -6.505 1.00 89.50 116 PHE A C 1
ATOM 936 O O . PHE A 1 116 ? 1.030 -12.339 -7.421 1.00 89.50 116 PHE A O 1
ATOM 943 N N . SER A 1 117 ? 1.494 -11.003 -5.676 1.00 89.62 117 SER A N 1
ATOM 944 C CA . SER A 1 117 ? 2.949 -11.087 -5.826 1.00 89.62 117 SER A CA 1
ATOM 945 C C . SER A 1 117 ? 3.541 -12.330 -5.170 1.00 89.62 117 SER A C 1
ATOM 947 O O . SER A 1 117 ? 4.580 -12.807 -5.621 1.00 89.62 117 SER A O 1
ATOM 949 N N . MET A 1 118 ? 2.896 -12.846 -4.115 1.00 85.75 118 MET A N 1
ATOM 950 C CA . MET A 1 118 ? 3.439 -13.873 -3.216 1.00 85.75 118 MET A CA 1
ATOM 951 C C . MET A 1 118 ? 4.751 -13.450 -2.525 1.00 85.75 118 MET A C 1
ATOM 953 O O . MET A 1 118 ? 5.484 -14.294 -2.009 1.00 85.75 118 MET A O 1
ATOM 957 N N . ILE A 1 119 ? 5.052 -12.148 -2.497 1.00 86.25 119 ILE A N 1
ATOM 958 C CA . ILE A 1 119 ? 6.226 -11.580 -1.829 1.00 86.25 119 ILE A CA 1
ATOM 959 C C . ILE A 1 119 ? 5.801 -11.046 -0.453 1.00 86.25 119 ILE A C 1
ATOM 961 O O . ILE A 1 119 ? 4.794 -10.337 -0.354 1.00 86.25 119 ILE A O 1
ATOM 965 N N . PRO A 1 120 ? 6.563 -11.328 0.620 1.00 83.44 120 PRO A N 1
ATOM 966 C CA . PRO A 1 120 ? 6.292 -10.756 1.932 1.00 83.44 120 PRO A CA 1
ATOM 967 C C . PRO A 1 120 ? 6.278 -9.215 1.886 1.00 83.44 120 PRO A C 1
ATOM 969 O O . PRO A 1 120 ? 7.274 -8.622 1.464 1.00 83.44 120 PRO A O 1
ATOM 972 N N . PRO A 1 121 ? 5.229 -8.538 2.397 1.00 73.69 121 PRO A N 1
ATOM 973 C CA . PRO A 1 121 ? 5.119 -7.073 2.340 1.00 73.69 121 PRO A CA 1
ATOM 974 C C . PRO A 1 121 ? 6.306 -6.314 2.950 1.00 73.69 121 PRO A C 1
ATOM 976 O O . PRO A 1 121 ? 6.612 -5.199 2.5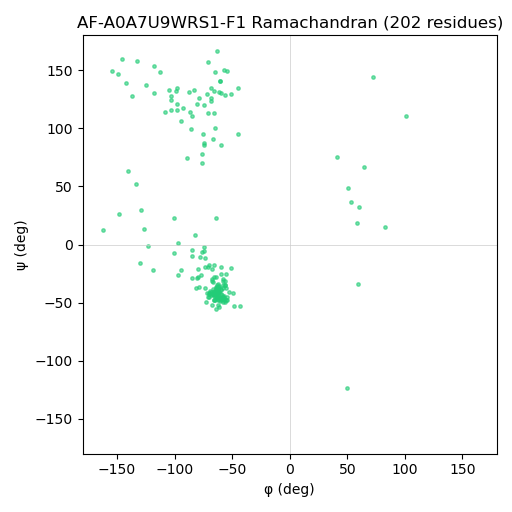43 1.00 73.69 121 PRO A O 1
ATOM 979 N N . LYS A 1 122 ? 7.022 -6.937 3.896 1.00 82.38 122 LYS A N 1
ATOM 980 C CA . LYS A 1 122 ? 8.206 -6.358 4.546 1.00 82.38 122 LYS A CA 1
ATOM 981 C C . LYS A 1 122 ? 9.434 -6.247 3.631 1.00 82.38 122 LYS A C 1
ATOM 983 O O . LYS A 1 122 ? 10.360 -5.525 3.977 1.00 82.38 122 LYS A O 1
ATOM 988 N N . GLN A 1 123 ? 9.476 -6.958 2.501 1.00 88.88 123 GLN A N 1
ATOM 989 C CA . GLN A 1 123 ? 10.664 -7.006 1.642 1.00 88.88 123 GLN A CA 1
ATOM 990 C C . GLN A 1 123 ? 10.807 -5.764 0.749 1.00 88.88 123 GLN A C 1
ATOM 992 O O . GLN A 1 123 ? 11.918 -5.289 0.538 1.00 88.88 123 GLN A O 1
ATOM 997 N N . TYR A 1 124 ? 9.692 -5.214 0.260 1.00 93.88 124 TYR A N 1
ATOM 998 C CA . TYR A 1 124 ? 9.662 -4.020 -0.594 1.00 93.88 124 TYR A CA 1
ATOM 999 C C . TYR A 1 124 ? 8.599 -3.034 -0.102 1.00 93.88 124 TYR A C 1
ATOM 1001 O O . TYR A 1 124 ? 7.737 -2.606 -0.869 1.00 93.88 124 TYR A O 1
ATOM 1009 N N . VAL A 1 125 ? 8.656 -2.690 1.191 1.00 93.75 125 VAL A N 1
ATOM 1010 C CA . VAL A 1 125 ? 7.680 -1.804 1.854 1.00 93.75 125 VAL A CA 1
ATOM 1011 C C . VAL A 1 125 ? 7.448 -0.537 1.033 1.00 93.75 125 VAL A C 1
ATOM 1013 O O . VAL A 1 125 ? 6.321 -0.260 0.649 1.00 93.75 125 VAL A O 1
ATOM 1016 N N . TRP A 1 126 ? 8.519 0.174 0.673 1.00 95.31 126 TRP A N 1
ATOM 1017 C CA . TRP A 1 126 ? 8.460 1.404 -0.122 1.00 95.31 126 TRP A CA 1
ATOM 1018 C C . TRP A 1 126 ? 7.676 1.250 -1.434 1.00 95.31 126 TRP A C 1
ATOM 1020 O O . TRP A 1 126 ? 6.896 2.128 -1.790 1.00 95.31 126 TRP A O 1
ATOM 1030 N N . LEU A 1 127 ? 7.837 0.126 -2.140 1.00 96.62 127 LEU A N 1
ATOM 1031 C CA . LEU A 1 127 ? 7.139 -0.143 -3.397 1.00 96.62 127 LEU A CA 1
ATOM 1032 C C . LEU A 1 127 ? 5.650 -0.377 -3.143 1.00 96.62 127 LEU A C 1
ATOM 1034 O O . LEU A 1 127 ? 4.799 0.148 -3.864 1.00 96.62 127 LEU A O 1
ATOM 1038 N N . TYR A 1 128 ? 5.334 -1.177 -2.126 1.00 95.00 128 TYR A N 1
ATOM 1039 C CA . TYR A 1 128 ? 3.959 -1.581 -1.836 1.00 95.00 128 TYR A CA 1
ATOM 1040 C C . TYR A 1 128 ? 3.147 -0.412 -1.314 1.00 95.00 128 TYR A C 1
ATOM 1042 O O . TYR A 1 128 ? 2.040 -0.187 -1.803 1.00 95.00 128 TYR A O 1
ATOM 1050 N N . GLU A 1 129 ? 3.742 0.377 -0.427 1.00 95.19 129 GLU A N 1
ATOM 1051 C CA . GLU A 1 129 ? 3.214 1.644 0.061 1.00 95.19 129 GLU A CA 1
ATOM 1052 C C . GLU A 1 129 ? 2.973 2.625 -1.085 1.00 95.19 129 GLU A C 1
ATOM 1054 O O . GLU A 1 129 ? 1.893 3.200 -1.200 1.00 95.19 129 GLU A O 1
ATOM 1059 N N . SER A 1 130 ? 3.925 2.770 -2.011 1.00 96.31 130 SER A N 1
ATOM 1060 C CA . SER A 1 130 ? 3.759 3.662 -3.160 1.00 96.31 130 SER A CA 1
ATOM 1061 C C . SER A 1 130 ? 2.611 3.272 -4.079 1.00 96.31 130 SER A C 1
ATOM 1063 O O . SER A 1 130 ? 1.818 4.130 -4.478 1.00 96.31 130 SER A O 1
ATOM 1065 N N . VAL A 1 131 ? 2.491 1.985 -4.401 1.00 96.25 131 VAL A N 1
ATOM 1066 C CA . VAL A 1 131 ? 1.387 1.474 -5.221 1.00 96.25 131 VAL A CA 1
ATOM 1067 C C . VAL A 1 131 ? 0.054 1.621 -4.483 1.00 96.25 131 VAL A C 1
ATOM 1069 O O . VAL A 1 131 ? -0.919 2.090 -5.078 1.00 96.25 131 VAL A O 1
ATOM 1072 N N . ALA A 1 132 ? 0.004 1.283 -3.192 1.00 95.62 132 ALA A N 1
ATOM 1073 C CA . ALA A 1 132 ? -1.205 1.377 -2.381 1.00 95.62 132 ALA A CA 1
ATOM 1074 C C . ALA A 1 132 ? -1.669 2.830 -2.215 1.00 95.62 132 ALA A C 1
ATOM 1076 O O . ALA A 1 132 ? -2.832 3.139 -2.479 1.00 95.62 132 ALA A O 1
ATOM 1077 N N . CYS A 1 133 ? -0.766 3.755 -1.874 1.00 95.75 133 CYS A N 1
ATOM 1078 C CA . CYS A 1 133 ? -1.071 5.183 -1.793 1.00 95.75 133 CYS A CA 1
ATOM 1079 C C . CYS A 1 133 ? -1.595 5.738 -3.124 1.00 95.75 133 CYS A C 1
ATOM 1081 O O . CYS A 1 133 ? -2.580 6.484 -3.126 1.00 95.75 133 CYS A O 1
ATOM 1083 N N . TYR A 1 134 ? -0.959 5.388 -4.249 1.00 95.62 134 TYR A N 1
ATOM 1084 C CA . TYR A 1 134 ? -1.369 5.864 -5.570 1.00 95.62 134 TYR A CA 1
ATOM 1085 C C . TYR A 1 134 ? -2.767 5.363 -5.953 1.00 95.62 134 TYR A C 1
ATOM 1087 O O . TYR A 1 134 ? -3.659 6.175 -6.214 1.00 95.62 134 TYR A O 1
ATOM 1095 N N . LEU A 1 135 ? -2.985 4.043 -5.929 1.00 95.06 135 LEU A N 1
ATOM 1096 C CA . LEU A 1 135 ? -4.253 3.428 -6.336 1.00 95.06 135 LEU A CA 1
ATOM 1097 C C . LEU A 1 135 ? -5.414 3.837 -5.419 1.00 95.06 135 LEU A C 1
ATOM 1099 O O . LEU A 1 135 ? -6.510 4.121 -5.901 1.00 95.06 135 LEU A O 1
ATOM 1103 N N . ALA A 1 136 ? -5.168 3.962 -4.112 1.00 94.88 136 ALA A N 1
ATOM 1104 C CA . ALA A 1 136 ? -6.165 4.434 -3.154 1.00 94.88 136 ALA A CA 1
ATOM 1105 C C . ALA A 1 136 ? -6.435 5.946 -3.231 1.00 94.88 136 ALA A C 1
ATOM 1107 O O . ALA A 1 136 ? -7.307 6.457 -2.524 1.00 94.88 136 ALA A O 1
ATOM 1108 N N . LYS A 1 137 ? -5.677 6.687 -4.054 1.00 92.69 137 LYS A N 1
ATOM 1109 C CA . LYS A 1 137 ? -5.699 8.156 -4.120 1.00 92.69 137 LYS A CA 1
ATOM 1110 C C . LYS A 1 137 ? -5.494 8.793 -2.740 1.00 92.69 137 LYS A C 1
ATOM 1112 O O . LYS A 1 137 ? -6.087 9.833 -2.437 1.00 92.69 137 LYS A O 1
ATOM 1117 N N . GLN A 1 138 ? -4.643 8.191 -1.910 1.00 89.88 138 GLN A N 1
ATOM 1118 C CA . GLN A 1 138 ? -4.311 8.671 -0.570 1.00 89.88 138 GLN A CA 1
ATOM 1119 C C . GLN A 1 138 ? -3.348 9.861 -0.665 1.00 89.88 138 GLN A C 1
ATOM 1121 O O . GLN A 1 138 ? -2.161 9.789 -0.355 1.00 89.88 138 GLN A O 1
ATOM 1126 N N . LYS A 1 139 ? -3.876 10.985 -1.149 1.00 79.81 139 LYS A N 1
ATOM 1127 C CA . LYS A 1 139 ? -3.113 12.209 -1.365 1.00 79.81 139 LYS A CA 1
ATOM 1128 C C . LYS A 1 139 ? -2.698 12.804 -0.025 1.00 79.81 139 LYS A C 1
ATOM 1130 O O . LYS A 1 139 ? -3.550 13.181 0.780 1.00 79.81 139 LYS A O 1
ATOM 1135 N N . LYS A 1 140 ? -1.397 12.996 0.164 1.00 68.56 140 LYS A N 1
ATOM 1136 C CA . LYS A 1 140 ? -0.856 13.945 1.138 1.00 68.56 140 LYS A CA 1
ATOM 1137 C C . LYS A 1 140 ? 0.085 14.902 0.419 1.00 68.56 140 LYS A C 1
ATOM 1139 O O . LYS A 1 140 ? 0.842 14.502 -0.462 1.00 68.56 140 LYS A O 1
ATOM 1144 N N . ALA A 1 141 ? -0.004 16.186 0.756 1.00 58.00 141 ALA A N 1
ATOM 1145 C CA . ALA A 1 141 ? 0.899 17.185 0.205 1.00 58.00 141 ALA A CA 1
ATOM 1146 C C . ALA A 1 141 ? 2.317 16.895 0.715 1.00 58.00 141 ALA A C 1
ATOM 1148 O O . ALA A 1 141 ? 2.578 17.003 1.911 1.00 58.00 141 ALA A O 1
ATOM 1149 N N . TYR A 1 142 ? 3.225 16.507 -0.180 1.00 59.59 142 TYR A N 1
ATOM 1150 C CA . TYR A 1 142 ? 4.630 16.324 0.169 1.00 59.59 142 TYR A CA 1
ATOM 1151 C C . TYR A 1 142 ? 5.337 17.676 0.182 1.00 59.59 142 TYR A C 1
ATOM 1153 O O . TYR A 1 142 ? 5.378 18.379 -0.832 1.00 59.59 142 TYR A O 1
ATOM 1161 N N . ASN A 1 143 ? 5.909 18.041 1.325 1.00 59.00 143 ASN A N 1
ATOM 1162 C CA . ASN A 1 143 ? 6.730 19.235 1.427 1.00 59.00 143 ASN A CA 1
ATOM 1163 C C . ASN A 1 143 ? 8.165 18.871 1.017 1.00 59.00 143 ASN A C 1
ATOM 1165 O O . ASN A 1 143 ? 8.919 18.326 1.817 1.00 59.00 143 ASN A O 1
ATOM 1169 N N . ARG A 1 144 ? 8.541 19.175 -0.234 1.00 60.59 144 ARG A N 1
ATOM 1170 C CA . ARG A 1 144 ? 9.837 18.847 -0.878 1.00 60.59 144 ARG A CA 1
ATOM 1171 C C . ARG A 1 144 ? 11.074 19.515 -0.251 1.00 60.59 144 ARG A C 1
ATOM 1173 O O . ARG A 1 144 ? 12.076 19.715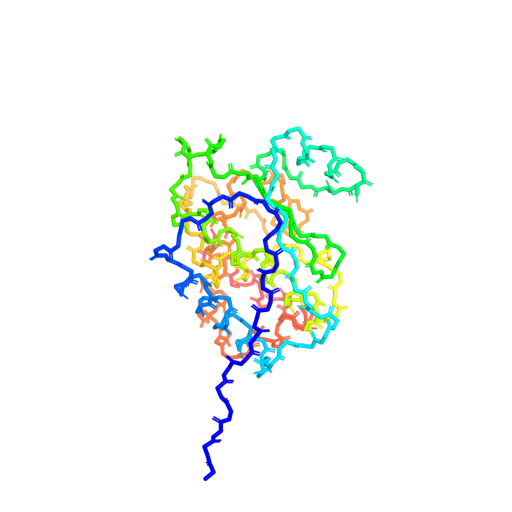 -0.929 1.00 60.59 144 ARG A O 1
ATOM 1180 N N . LYS A 1 145 ? 11.026 19.934 1.014 1.00 63.69 145 LYS A N 1
ATOM 1181 C CA . LYS A 1 145 ? 12.092 20.756 1.600 1.00 63.69 145 LYS A CA 1
ATOM 1182 C C . LYS A 1 145 ? 13.435 20.028 1.664 1.00 63.69 145 LYS A C 1
ATOM 1184 O O . LYS A 1 145 ? 14.445 20.708 1.558 1.00 63.69 145 LYS A O 1
ATOM 1189 N N . ASN A 1 146 ? 13.445 18.693 1.757 1.00 70.62 146 ASN A N 1
ATOM 1190 C CA . ASN A 1 146 ? 14.663 17.880 1.733 1.00 70.62 146 ASN A CA 1
ATOM 1191 C C . ASN A 1 146 ? 14.476 16.634 0.856 1.00 70.62 146 ASN A C 1
ATOM 1193 O O . ASN A 1 146 ? 13.537 15.871 1.079 1.00 70.62 146 ASN A O 1
ATOM 1197 N N . LYS A 1 147 ? 15.390 16.414 -0.097 1.00 84.19 147 LYS A N 1
ATOM 1198 C CA . LYS A 1 147 ? 15.446 15.179 -0.891 1.00 84.19 147 LYS A CA 1
ATOM 1199 C C . LYS A 1 147 ? 15.871 14.019 0.009 1.00 84.19 147 LYS A C 1
ATOM 1201 O O . LYS A 1 147 ? 16.905 14.100 0.670 1.00 84.19 147 LYS A O 1
ATOM 1206 N N . VAL A 1 148 ? 15.080 12.952 0.027 1.00 91.69 148 VAL A N 1
ATOM 1207 C CA . VAL A 1 148 ? 15.425 11.709 0.727 1.00 91.69 148 VAL A CA 1
ATOM 1208 C C . VAL A 1 148 ? 16.228 10.828 -0.225 1.00 91.69 148 VAL A C 1
ATOM 1210 O O . VAL A 1 148 ? 15.819 10.644 -1.369 1.00 91.69 148 VAL A O 1
ATOM 1213 N N . LEU A 1 149 ? 17.368 10.301 0.225 1.00 94.56 149 LEU A N 1
ATOM 1214 C CA . LEU A 1 149 ? 18.197 9.399 -0.580 1.00 94.56 149 LEU A CA 1
ATOM 1215 C C . LEU A 1 149 ? 17.462 8.086 -0.867 1.00 94.56 149 LEU A C 1
ATOM 1217 O O . LEU A 1 149 ? 16.680 7.622 -0.036 1.00 94.56 149 LEU A O 1
ATOM 1221 N N . TRP A 1 150 ? 17.745 7.478 -2.021 1.00 95.56 150 TRP A N 1
ATOM 1222 C CA . TRP A 1 150 ? 17.152 6.202 -2.430 1.00 95.56 150 TRP A CA 1
ATOM 1223 C C . TRP A 1 150 ? 17.352 5.117 -1.370 1.00 95.56 150 TRP A C 1
ATOM 1225 O O . TRP A 1 150 ? 16.401 4.456 -0.974 1.00 95.56 150 TRP A O 1
ATOM 1235 N N . GLU A 1 151 ? 18.559 4.997 -0.823 1.00 96.00 151 GLU A N 1
ATOM 1236 C CA . GLU A 1 151 ? 18.893 3.985 0.178 1.00 96.00 151 GLU A CA 1
ATOM 1237 C C . GLU A 1 151 ? 18.086 4.175 1.467 1.00 96.00 151 GLU A C 1
ATOM 1239 O O . GLU A 1 151 ? 17.665 3.206 2.095 1.00 96.00 151 GLU A O 1
ATOM 1244 N N . THR A 1 152 ? 17.841 5.427 1.861 1.00 95.31 152 THR A N 1
ATOM 1245 C CA . THR A 1 152 ? 16.980 5.743 3.007 1.00 95.31 152 THR A CA 1
ATOM 1246 C C . THR A 1 152 ? 15.526 5.407 2.693 1.00 95.31 152 THR A C 1
ATOM 1248 O O . THR A 1 152 ? 14.839 4.826 3.530 1.00 95.31 152 THR A O 1
ATOM 1251 N N . PHE A 1 153 ? 15.064 5.723 1.481 1.00 95.12 153 PHE A N 1
ATOM 1252 C CA . PHE A 1 153 ? 13.721 5.385 1.018 1.00 95.12 153 PHE A CA 1
ATOM 1253 C C . PHE A 1 153 ? 13.465 3.879 1.027 1.00 95.12 153 PHE A C 1
ATOM 1255 O O . PHE A 1 153 ? 12.412 3.449 1.497 1.00 95.12 153 PHE A O 1
ATOM 1262 N N . THR A 1 154 ? 14.434 3.075 0.587 1.00 95.19 154 THR A N 1
ATOM 1263 C CA . THR A 1 154 ? 14.258 1.626 0.501 1.00 95.19 154 THR A CA 1
ATOM 1264 C C . THR A 1 154 ? 14.458 0.898 1.825 1.00 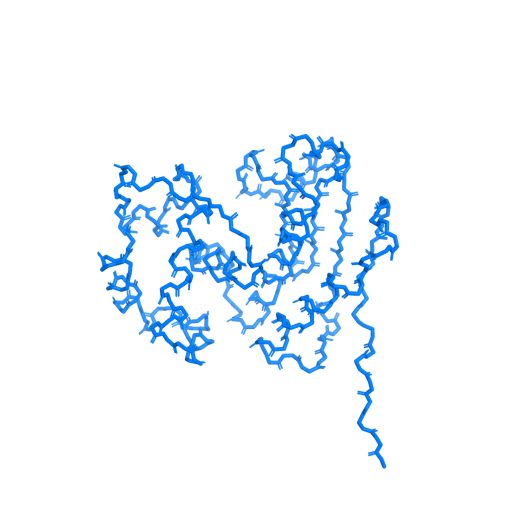95.19 154 THR A C 1
ATOM 1266 O O . THR A 1 154 ? 13.736 -0.062 2.088 1.00 95.19 154 THR A O 1
ATOM 1269 N N . ASN A 1 155 ? 15.413 1.329 2.656 1.00 94.00 155 ASN A N 1
ATOM 1270 C CA . ASN A 1 155 ? 15.808 0.592 3.864 1.00 94.00 155 ASN A CA 1
ATOM 1271 C C . ASN A 1 155 ? 15.129 1.097 5.143 1.00 94.00 155 ASN A C 1
ATOM 1273 O O . ASN A 1 155 ? 14.958 0.334 6.090 1.00 94.00 155 ASN A O 1
ATOM 1277 N N . ASP A 1 156 ? 14.736 2.370 5.177 1.00 93.94 156 ASP A N 1
ATOM 1278 C CA . ASP A 1 156 ? 14.261 3.057 6.381 1.00 93.94 156 ASP A CA 1
ATOM 1279 C C . ASP A 1 156 ? 12.917 3.767 6.146 1.00 93.94 156 ASP A C 1
ATOM 1281 O O . ASP A 1 156 ? 12.619 4.771 6.794 1.00 93.94 156 ASP A O 1
ATOM 1285 N N . PHE A 1 157 ? 12.083 3.240 5.239 1.00 93.25 157 PHE A N 1
ATOM 1286 C CA . PHE A 1 157 ? 10.843 3.873 4.773 1.00 93.25 157 PHE A CA 1
ATOM 1287 C C . PHE A 1 157 ? 10.000 4.513 5.894 1.00 93.25 157 PHE A C 1
ATOM 1289 O O . PHE A 1 157 ? 9.681 5.700 5.843 1.00 93.25 157 PHE A O 1
ATOM 1296 N N . TYR A 1 158 ? 9.683 3.758 6.951 1.00 91.00 158 TYR A N 1
ATOM 1297 C CA . TYR A 1 158 ? 8.845 4.240 8.058 1.00 91.00 158 TYR A CA 1
ATOM 1298 C C . TYR A 1 158 ? 9.527 5.236 9.006 1.00 91.00 158 TYR A C 1
ATOM 1300 O O . TYR A 1 158 ? 8.841 5.870 9.807 1.00 91.00 158 TYR A O 1
ATOM 1308 N N . LYS A 1 159 ? 10.851 5.409 8.921 1.00 90.88 159 LYS A N 1
ATOM 1309 C CA . LYS A 1 159 ? 11.591 6.437 9.672 1.00 90.88 159 LYS A CA 1
ATOM 1310 C C . LYS A 1 159 ? 11.589 7.790 8.955 1.00 90.88 159 LYS A C 1
ATOM 1312 O O . LYS A 1 159 ? 12.012 8.789 9.534 1.00 90.88 159 LYS A O 1
ATOM 1317 N N . ILE A 1 160 ? 11.136 7.838 7.702 1.00 89.81 160 ILE A N 1
ATOM 1318 C CA . ILE A 1 160 ? 11.065 9.068 6.917 1.00 89.81 160 ILE A CA 1
ATOM 1319 C C . ILE A 1 160 ? 9.843 9.879 7.344 1.00 89.81 160 ILE A C 1
ATOM 1321 O O . ILE A 1 160 ? 8.704 9.411 7.292 1.00 89.81 160 ILE A O 1
ATOM 1325 N N . ASN A 1 161 ? 10.076 11.142 7.695 1.00 86.06 161 ASN A N 1
ATOM 1326 C CA . ASN A 1 161 ? 8.994 12.103 7.885 1.00 86.06 161 ASN A CA 1
ATOM 1327 C C . ASN A 1 161 ? 8.201 12.257 6.579 1.00 86.06 161 ASN A C 1
ATOM 1329 O O . ASN A 1 161 ? 8.784 12.482 5.521 1.00 86.06 161 ASN A O 1
ATOM 1333 N N . ASP A 1 162 ? 6.874 12.160 6.661 1.00 86.50 162 ASP A N 1
ATOM 1334 C CA . ASP A 1 162 ? 5.969 12.193 5.505 1.00 86.50 162 ASP A CA 1
ATOM 1335 C C . ASP A 1 162 ? 6.198 11.065 4.474 1.00 86.50 162 ASP A C 1
ATOM 1337 O O . ASP A 1 162 ? 5.927 11.248 3.282 1.00 86.50 162 ASP A O 1
ATOM 1341 N N . CYS A 1 163 ? 6.629 9.877 4.923 1.00 89.88 163 CYS A N 1
ATOM 1342 C CA . CYS A 1 163 ? 6.862 8.701 4.071 1.00 89.88 163 CYS A CA 1
ATOM 1343 C C . CYS A 1 163 ? 5.698 8.378 3.115 1.00 89.88 163 CYS A C 1
ATOM 1345 O O . CYS A 1 163 ? 5.935 8.139 1.939 1.00 89.88 163 CYS A O 1
ATOM 1347 N N . TYR A 1 164 ? 4.440 8.464 3.558 1.00 91.00 164 TYR A N 1
ATOM 1348 C CA . TYR A 1 164 ? 3.269 8.214 2.702 1.00 91.00 164 TYR A CA 1
ATOM 1349 C C . TYR A 1 164 ? 3.074 9.271 1.600 1.00 91.00 164 TYR A C 1
ATOM 1351 O O . TYR A 1 164 ? 2.596 8.964 0.510 1.00 91.00 164 TYR A O 1
ATOM 1359 N N . SER A 1 165 ? 3.455 10.528 1.849 1.00 90.00 165 SER A N 1
ATOM 1360 C CA . SER A 1 165 ? 3.408 11.585 0.827 1.00 90.00 165 SER A CA 1
ATOM 1361 C C . SER A 1 165 ? 4.479 11.348 -0.239 1.00 90.00 165 SER A C 1
ATOM 1363 O O . SER A 1 165 ? 4.227 11.508 -1.435 1.00 90.00 165 SER A O 1
ATOM 1365 N N . LEU A 1 166 ? 5.674 10.945 0.202 1.00 92.38 166 LEU A N 1
ATOM 1366 C CA . LEU A 1 166 ? 6.770 10.524 -0.665 1.00 92.38 166 LEU A CA 1
ATOM 1367 C C . LEU A 1 166 ? 6.363 9.293 -1.490 1.00 92.38 166 LEU A C 1
ATOM 1369 O O . LEU A 1 166 ? 6.509 9.294 -2.711 1.00 92.38 166 LEU A O 1
ATOM 1373 N N . ALA A 1 167 ? 5.751 8.304 -0.835 1.00 94.75 167 ALA A N 1
ATOM 1374 C CA . ALA A 1 167 ? 5.255 7.084 -1.449 1.00 94.75 167 ALA A CA 1
ATOM 1375 C C . ALA A 1 167 ? 4.213 7.368 -2.531 1.00 94.75 167 ALA A C 1
ATOM 1377 O O . ALA A 1 167 ? 4.346 6.857 -3.641 1.00 94.75 167 ALA A O 1
ATOM 1378 N N . TYR A 1 168 ? 3.223 8.222 -2.246 1.00 95.12 168 TYR A N 1
ATOM 1379 C CA . TYR A 1 168 ? 2.217 8.634 -3.224 1.00 95.12 168 TYR A CA 1
ATOM 1380 C C . TYR A 1 168 ? 2.862 9.230 -4.482 1.00 95.12 168 TYR A C 1
ATOM 1382 O O . TYR A 1 168 ? 2.513 8.837 -5.594 1.00 95.12 168 TYR A O 1
ATOM 1390 N N . ASN A 1 169 ? 3.815 10.155 -4.324 1.00 93.25 169 ASN A N 1
ATOM 1391 C CA . ASN A 1 169 ? 4.481 10.785 -5.467 1.00 93.25 169 ASN A CA 1
ATOM 1392 C C . ASN A 1 169 ? 5.322 9.788 -6.258 1.00 93.25 169 ASN A C 1
ATOM 1394 O O . ASN A 1 169 ? 5.246 9.774 -7.481 1.00 93.25 169 ASN A O 1
ATOM 1398 N N . PHE A 1 170 ? 6.076 8.926 -5.578 1.00 95.69 170 PHE A N 1
ATOM 1399 C CA . PHE A 1 170 ? 6.827 7.883 -6.262 1.00 95.69 170 PHE A CA 1
ATOM 1400 C C . PHE A 1 170 ? 5.893 6.914 -7.004 1.00 95.69 170 PHE A C 1
ATOM 1402 O O . PHE A 1 170 ? 6.159 6.570 -8.149 1.00 95.69 170 PHE A O 1
ATOM 1409 N N . GLY A 1 171 ? 4.736 6.581 -6.425 1.00 96.31 171 GLY A N 1
ATOM 1410 C CA . GLY A 1 171 ? 3.665 5.850 -7.102 1.00 96.31 171 GLY A CA 1
ATOM 1411 C C . GLY A 1 171 ? 3.184 6.551 -8.375 1.00 96.31 171 GLY A C 1
ATOM 1412 O O . GLY A 1 171 ? 3.121 5.922 -9.425 1.00 96.31 171 GLY A O 1
ATOM 1413 N N . VAL A 1 172 ? 2.921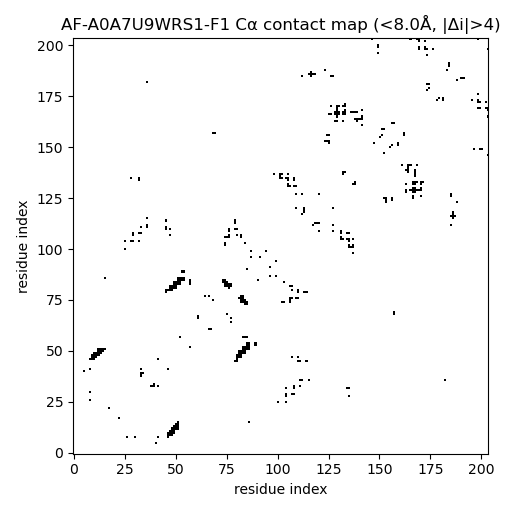 7.861 -8.328 1.00 95.62 172 VAL A N 1
ATOM 1414 C CA . VAL A 1 172 ? 2.549 8.639 -9.525 1.00 95.62 172 VAL A CA 1
ATOM 1415 C C . VAL A 1 172 ? 3.591 8.488 -10.636 1.00 95.62 172 VAL A C 1
ATOM 1417 O O . VAL A 1 172 ? 3.219 8.246 -11.783 1.00 95.62 172 VAL A O 1
ATOM 1420 N N . GLU A 1 173 ? 4.876 8.626 -10.316 1.00 96.56 173 GLU A N 1
ATOM 1421 C CA . GLU A 1 173 ? 5.946 8.563 -11.317 1.00 96.56 173 GLU A CA 1
ATOM 1422 C C . GLU A 1 173 ? 6.192 7.134 -11.821 1.00 96.56 173 GLU A C 1
ATOM 1424 O O . GLU A 1 173 ? 6.351 6.936 -13.023 1.00 96.56 173 GLU A O 1
ATOM 1429 N N . MET A 1 174 ? 6.099 6.117 -10.957 1.00 96.88 174 MET A N 1
ATOM 1430 C CA . MET A 1 174 ? 6.144 4.712 -11.380 1.00 96.88 174 MET A CA 1
ATOM 1431 C C . MET A 1 174 ? 5.021 4.375 -12.362 1.00 96.88 174 MET A C 1
ATOM 1433 O O . MET A 1 174 ? 5.275 3.773 -13.399 1.00 96.88 174 MET A O 1
ATOM 1437 N N . PHE A 1 175 ? 3.779 4.773 -12.074 1.00 96.69 175 PHE A N 1
ATOM 1438 C CA . PHE A 1 175 ? 2.654 4.484 -12.968 1.00 96.69 175 PHE A CA 1
ATOM 1439 C C . PHE A 1 175 ? 2.755 5.235 -14.301 1.00 96.69 175 PHE A C 1
ATOM 1441 O O . PHE A 1 175 ? 2.316 4.712 -15.321 1.00 96.69 175 PHE A O 1
ATOM 1448 N N . LYS A 1 176 ? 3.371 6.425 -14.325 1.00 96.56 176 LYS A N 1
ATOM 1449 C CA . LYS A 1 176 ? 3.699 7.115 -15.583 1.00 96.56 176 LYS A CA 1
ATOM 1450 C C . LYS A 1 176 ? 4.775 6.379 -16.381 1.00 96.56 176 LYS A C 1
ATOM 1452 O O . LYS A 1 176 ? 4.645 6.288 -17.596 1.00 96.56 176 LYS A O 1
ATOM 1457 N N . GLN A 1 177 ? 5.821 5.889 -15.713 1.00 96.62 177 GLN A N 1
ATOM 1458 C CA . GLN A 1 177 ? 6.952 5.229 -16.364 1.00 96.62 177 GLN A CA 1
ATOM 1459 C C . GLN A 1 177 ? 6.591 3.835 -16.887 1.00 96.62 177 GLN A C 1
ATOM 1461 O O . GLN A 1 177 ? 6.907 3.502 -18.025 1.00 96.62 177 GLN A O 1
ATOM 1466 N N . PHE A 1 178 ? 5.967 3.006 -16.049 1.00 96.19 178 PHE A N 1
ATOM 1467 C CA . PHE A 1 178 ? 5.735 1.594 -16.351 1.00 96.19 178 PHE A CA 1
ATOM 1468 C C . PHE A 1 178 ? 4.362 1.327 -16.973 1.00 96.19 178 PHE A C 1
ATOM 1470 O O . PHE A 1 178 ? 4.197 0.303 -17.628 1.00 96.19 178 PHE A O 1
ATOM 1477 N N . GLY A 1 179 ? 3.377 2.216 -16.794 1.00 93.12 179 GLY A N 1
ATOM 1478 C CA . GLY A 1 179 ? 2.026 2.022 -17.327 1.00 93.12 179 GLY A CA 1
ATOM 1479 C C . GLY A 1 179 ? 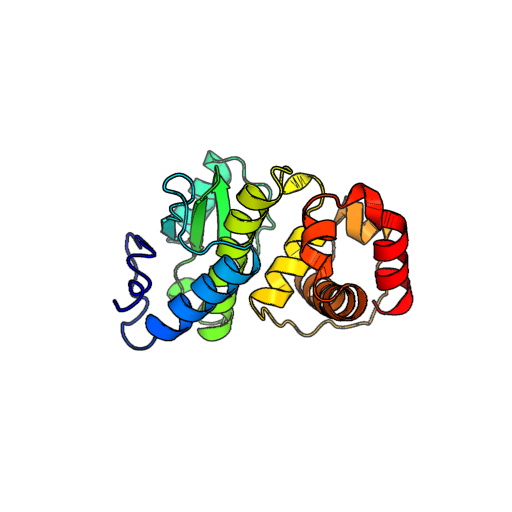1.465 0.640 -16.976 1.00 93.12 179 GLY A C 1
ATOM 1480 O O . GLY A 1 179 ? 1.445 0.252 -15.807 1.00 93.12 179 GLY A O 1
ATOM 1481 N N . ASP A 1 180 ? 1.069 -0.122 -17.996 1.00 87.56 180 ASP A N 1
ATOM 1482 C CA . ASP A 1 180 ? 0.504 -1.471 -17.851 1.00 87.56 180 ASP A CA 1
ATOM 1483 C C . ASP A 1 180 ? 1.521 -2.515 -17.341 1.00 87.56 180 ASP A C 1
ATOM 1485 O O . ASP A 1 180 ? 1.135 -3.534 -16.762 1.00 87.56 180 ASP A O 1
ATOM 1489 N N . ASP A 1 181 ? 2.828 -2.268 -17.489 1.00 93.88 181 ASP A N 1
ATOM 1490 C CA . ASP A 1 181 ? 3.879 -3.177 -17.015 1.00 93.88 181 ASP A CA 1
ATOM 1491 C C . ASP A 1 181 ? 4.093 -3.113 -15.492 1.00 93.88 181 ASP A C 1
ATOM 1493 O O . ASP A 1 181 ? 4.807 -3.951 -14.934 1.00 93.88 181 ASP A O 1
ATOM 1497 N N . ILE A 1 182 ? 3.436 -2.192 -14.777 1.00 95.75 182 ILE A N 1
ATOM 1498 C CA . ILE A 1 182 ? 3.581 -2.039 -13.320 1.00 95.75 182 ILE A CA 1
ATOM 1499 C C . ILE A 1 182 ? 3.263 -3.330 -12.546 1.00 95.75 182 ILE A C 1
ATOM 1501 O O . ILE A 1 182 ? 3.886 -3.619 -11.526 1.00 95.75 182 ILE A O 1
ATOM 1505 N N . LEU A 1 183 ? 2.349 -4.169 -13.044 1.00 95.31 183 LEU A N 1
ATOM 1506 C CA . LEU A 1 183 ? 2.044 -5.461 -12.422 1.00 95.31 183 LEU A CA 1
ATOM 1507 C C . LEU A 1 183 ? 3.227 -6.436 -12.503 1.00 95.31 183 LEU A C 1
ATOM 1509 O O . LEU A 1 183 ? 3.430 -7.235 -11.587 1.00 95.31 183 LEU A O 1
ATOM 1513 N N . ARG A 1 184 ? 4.041 -6.367 -13.566 1.00 95.62 184 ARG A N 1
ATOM 1514 C CA . ARG A 1 184 ? 5.279 -7.155 -13.674 1.00 95.62 184 ARG A CA 1
ATOM 1515 C C . ARG A 1 184 ? 6.312 -6.669 -12.667 1.00 95.62 184 ARG A C 1
ATOM 1517 O O . ARG A 1 184 ? 6.931 -7.501 -12.007 1.00 95.62 184 ARG A O 1
ATOM 1524 N N . VAL A 1 185 ? 6.417 -5.351 -12.495 1.00 96.19 185 VAL A N 1
ATOM 1525 C CA . VAL A 1 185 ? 7.286 -4.720 -11.492 1.00 96.19 185 VAL A CA 1
ATOM 1526 C C . VAL A 1 185 ? 6.895 -5.154 -10.080 1.00 96.19 185 VAL A C 1
ATOM 1528 O O . VAL A 1 185 ? 7.743 -5.620 -9.331 1.00 96.19 185 VAL A O 1
ATOM 1531 N N . ILE A 1 186 ? 5.608 -5.098 -9.725 1.00 94.56 186 ILE A N 1
ATOM 1532 C CA . ILE A 1 186 ? 5.111 -5.519 -8.401 1.00 94.56 186 ILE A CA 1
ATOM 1533 C C . ILE A 1 186 ? 5.389 -7.006 -8.135 1.00 94.56 186 ILE A C 1
ATOM 1535 O O . ILE A 1 186 ? 5.658 -7.395 -6.995 1.00 94.56 186 ILE A O 1
ATOM 1539 N N . ARG A 1 187 ? 5.311 -7.844 -9.176 1.00 93.94 187 ARG A N 1
ATOM 1540 C CA . ARG A 1 187 ? 5.502 -9.296 -9.071 1.00 93.94 187 ARG A CA 1
ATOM 1541 C C . ARG A 1 187 ? 6.969 -9.719 -9.016 1.00 93.94 187 ARG A C 1
ATOM 1543 O O . ARG A 1 187 ? 7.246 -10.783 -8.473 1.00 93.94 187 ARG A O 1
ATOM 1550 N N . LYS A 1 188 ? 7.879 -8.941 -9.607 1.00 94.94 188 LYS A N 1
ATOM 1551 C CA . LYS A 1 188 ? 9.326 -9.214 -9.633 1.00 94.94 188 LYS A CA 1
ATOM 1552 C C . LYS A 1 188 ? 10.153 -7.935 -9.442 1.00 94.94 188 LYS A C 1
ATOM 1554 O O . LYS A 1 188 ? 10.871 -7.551 -10.369 1.00 94.94 188 LYS A O 1
ATOM 1559 N N . PRO A 1 189 ? 10.057 -7.248 -8.288 1.00 94.88 189 PRO A N 1
ATOM 1560 C CA . PRO A 1 189 ? 10.703 -5.949 -8.085 1.00 94.88 189 PRO A CA 1
ATOM 1561 C C . PRO A 1 189 ? 12.213 -5.969 -8.333 1.00 94.88 189 PRO A C 1
ATOM 1563 O O . PRO A 1 189 ? 12.767 -5.012 -8.864 1.00 94.88 189 PRO A O 1
ATOM 1566 N N . GLU A 1 190 ? 12.877 -7.076 -7.997 1.00 95.00 190 GLU A N 1
ATOM 1567 C CA . GLU A 1 190 ? 14.317 -7.284 -8.147 1.00 95.00 190 GLU A CA 1
ATOM 1568 C C . GLU A 1 190 ? 14.819 -7.127 -9.588 1.00 95.00 190 GLU A C 1
ATOM 1570 O O . GLU A 1 190 ? 15.951 -6.696 -9.793 1.00 95.00 190 GLU A O 1
ATOM 1575 N N . ALA A 1 191 ? 13.976 -7.430 -10.579 1.00 96.75 191 ALA A N 1
ATOM 1576 C CA . ALA A 1 191 ? 14.324 -7.314 -11.992 1.00 96.75 191 ALA A CA 1
ATOM 1577 C C . ALA A 1 191 ? 14.283 -5.866 -12.510 1.00 96.75 191 ALA A C 1
ATOM 1579 O O . ALA A 1 191 ? 14.743 -5.629 -13.620 1.00 96.75 191 ALA A O 1
ATOM 1580 N N . TYR A 1 192 ? 13.740 -4.931 -11.721 1.00 97.31 192 TYR A N 1
ATOM 1581 C CA . TYR A 1 192 ? 13.495 -3.540 -12.115 1.00 97.31 192 TYR A CA 1
ATOM 1582 C C . TYR A 1 192 ? 14.118 -2.525 -11.143 1.00 97.31 192 TYR A C 1
ATOM 1584 O O . TYR A 1 192 ? 13.758 -1.350 -11.156 1.00 97.31 192 TYR A O 1
ATOM 1592 N N . ILE A 1 193 ? 15.009 -2.952 -10.237 1.00 96.62 193 ILE A N 1
ATOM 1593 C CA . ILE A 1 193 ? 15.564 -2.073 -9.189 1.00 96.62 193 ILE A CA 1
ATOM 1594 C C . ILE A 1 193 ? 16.301 -0.867 -9.776 1.00 96.62 193 ILE A C 1
ATOM 1596 O O . ILE A 1 193 ? 16.196 0.226 -9.220 1.00 96.62 193 ILE A O 1
ATOM 1600 N N . VAL A 1 194 ? 17.031 -1.048 -10.880 1.00 97.38 194 VAL A N 1
ATOM 1601 C CA . VAL A 1 194 ? 17.786 0.042 -11.516 1.00 97.38 194 VAL A CA 1
ATOM 1602 C C . VAL A 1 194 ? 16.820 1.089 -12.064 1.00 97.38 194 VAL A C 1
ATOM 1604 O O . VAL A 1 194 ? 16.944 2.266 -11.744 1.00 97.38 194 VAL A O 1
ATOM 1607 N N . GLU A 1 195 ? 15.796 0.654 -12.789 1.00 97.62 195 GLU A N 1
ATOM 1608 C CA . GLU A 1 195 ? 14.764 1.510 -13.364 1.00 97.62 195 GLU A CA 1
ATOM 1609 C C . GLU A 1 195 ? 13.937 2.205 -12.273 1.00 97.62 195 GLU A C 1
ATOM 1611 O O . GLU A 1 195 ? 13.641 3.395 -12.367 1.00 97.62 195 GLU A O 1
ATOM 1616 N N . LEU A 1 196 ? 13.600 1.495 -11.192 1.00 97.50 196 LEU A N 1
ATOM 1617 C CA . LEU A 1 196 ? 12.897 2.062 -10.036 1.00 97.50 196 LEU A CA 1
ATOM 1618 C C . LEU A 1 196 ? 13.727 3.158 -9.353 1.00 97.50 196 LEU A C 1
ATOM 1620 O O . LEU A 1 196 ? 13.191 4.215 -9.011 1.00 97.50 196 LEU A O 1
ATOM 1624 N N . MET A 1 197 ? 15.033 2.936 -9.204 1.00 97.56 197 MET A N 1
ATOM 1625 C CA . MET A 1 197 ? 15.964 3.928 -8.670 1.00 97.56 197 MET A CA 1
ATOM 1626 C C . MET A 1 197 ? 16.101 5.141 -9.604 1.00 97.56 197 MET A C 1
ATOM 1628 O O . MET A 1 197 ? 16.153 6.276 -9.128 1.00 97.56 197 MET A O 1
ATOM 1632 N N . GLU A 1 198 ? 16.144 4.936 -10.922 1.00 97.25 198 GLU A N 1
ATOM 1633 C CA . GLU A 1 198 ? 16.199 6.019 -11.913 1.00 97.25 198 GLU A CA 1
ATOM 1634 C C . GLU A 1 198 ? 14.940 6.893 -11.880 1.00 97.25 198 GLU A C 1
ATOM 1636 O O . GLU A 1 198 ? 15.054 8.124 -11.851 1.00 97.25 198 GLU A O 1
ATOM 1641 N N . VAL A 1 199 ? 13.752 6.280 -11.796 1.00 96.19 199 VAL A N 1
ATOM 1642 C CA . VAL A 1 199 ? 12.476 6.997 -11.621 1.00 96.19 199 VAL A CA 1
ATOM 1643 C C . VAL A 1 199 ? 12.507 7.828 -10.343 1.00 96.19 199 VAL A C 1
ATOM 1645 O O . VAL A 1 199 ? 12.165 9.013 -10.364 1.00 96.19 199 VAL A O 1
ATOM 1648 N N . TYR A 1 200 ? 12.954 7.232 -9.235 1.00 95.50 200 TYR A N 1
ATOM 1649 C CA . TYR A 1 200 ? 13.038 7.924 -7.955 1.00 95.50 200 TYR A CA 1
ATOM 1650 C C . TYR A 1 200 ? 13.988 9.125 -8.037 1.00 95.50 200 TYR A C 1
ATOM 1652 O O . TYR A 1 200 ? 13.597 10.256 -7.764 1.00 95.50 200 TYR A O 1
ATOM 1660 N N . ASN A 1 201 ? 15.223 8.917 -8.493 1.00 93.44 201 ASN A N 1
ATOM 1661 C CA . ASN A 1 201 ? 16.245 9.960 -8.497 1.00 93.44 201 ASN A CA 1
ATOM 1662 C C . ASN A 1 201 ? 15.931 11.132 -9.435 1.00 93.44 201 ASN A C 1
ATOM 1664 O O . ASN A 1 201 ? 16.383 12.250 -9.155 1.00 93.44 201 ASN A O 1
ATOM 1668 N N . SER A 1 202 ? 15.177 10.880 -10.507 1.00 89.62 202 SER A N 1
ATOM 1669 C CA . SER A 1 202 ? 14.816 11.869 -11.529 1.00 89.62 202 SER A CA 1
ATOM 1670 C C . SER A 1 202 ? 13.645 12.766 -11.128 1.00 89.62 202 SER A C 1
ATOM 1672 O O . SER A 1 202 ? 13.567 13.909 -11.585 1.00 89.62 202 SER A O 1
ATOM 1674 N N . HIS A 1 203 ? 12.727 12.272 -10.291 1.00 84.00 203 HIS A N 1
ATOM 1675 C CA . HIS A 1 203 ? 11.421 12.917 -10.106 1.00 84.00 203 HIS A CA 1
ATOM 1676 C C . HIS A 1 203 ? 11.004 13.163 -8.654 1.00 84.00 203 HIS A C 1
ATOM 1678 O O . HIS A 1 203 ? 10.080 13.956 -8.417 1.00 84.00 203 HIS A O 1
ATOM 1684 N N . ILE A 1 204 ? 11.670 12.509 -7.702 1.00 83.94 204 ILE A N 1
ATOM 1685 C CA . ILE A 1 204 ? 11.343 12.523 -6.276 1.00 83.94 204 ILE A CA 1
ATOM 1686 C C . ILE A 1 204 ? 12.428 13.258 -5.485 1.00 83.94 204 ILE A C 1
ATOM 1688 O O . ILE A 1 204 ? 12.033 14.161 -4.710 1.00 83.94 204 ILE A O 1
#

Solvent-accessible surface area (backbone atoms only — not comparable to full-atom values): 11906 Å² total; per-residue (Å²): 137,81,82,80,71,93,75,76,86,64,68,53,66,56,61,80,89,77,63,81,91,51,56,64,66,56,49,50,52,44,50,53,52,40,42,72,76,67,40,91,61,79,54,84,86,53,58,43,36,42,40,48,22,54,72,67,56,45,54,51,50,35,61,78,65,69,56,93,65,65,91,84,57,58,57,52,65,46,85,72,24,38,32,43,30,53,40,60,87,82,43,53,93,83,40,52,72,66,58,51,50,17,51,55,37,22,44,51,41,50,30,49,46,39,68,71,37,70,51,65,67,84,79,48,42,46,60,54,48,6,48,20,24,39,77,29,62,43,80,49,89,63,77,78,84,67,79,77,51,69,68,49,44,66,76,40,35,89,78,42,85,63,37,60,21,52,19,20,53,49,21,51,52,48,49,68,74,43,48,87,51,43,63,56,41,67,51,42,49,82,84,39,50,67,61,53,49,50,54,41,75,75,76,100

pLDDT: mean 82.32, std 18.41, range [22.59, 97.62]

Nearest PDB structures (foldseek):
  2i2b-assembly1_A  TM=3.767E-01  e=4.875E+00  Listeria monocytogenes
  5ejg-assembly1_D  TM=3.589E-01  e=4.630E+00  Listeria monocytogenes
  8b47-assembly1_B-2  TM=3.707E-01  e=9.053E+00  Listeria monocytogenes EGD-e

Mean predicted aligned error: 7.37 Å

Foldseek 3Di:
DDPDDQPDLPAPEDDADPDPPCPPVLVVLLVVLLVLLVDPHDDPLQNAYEYADAPVRLVVCCVVQVPPADPPDQWADDDLHYIYGYHCVVCVVPDPPLLRSLSVSLRSSVSSLCVSQVDDCVQFVLQSLLQSCQSSVNADDDDPPDQDAPCCCGPVQRVDDVSSNLSPQLSVQLCVVCPSCVSVCSNCVVVCVVVSNVSSVVGD

Sequence (204 aa):
MMPDRIGDLCVLSTAGTIAYENRESLSENILSAAAFFGFSSLPDELKIKIHICSEEEFKQKKEELNIDVPDFAIAFTCKINNIFILEYRNINRWYSLNAYKAVIVHECIHAFQTYFSMIPPKQYVWLYESVACYLAKQKKAYNRKNKVLWETFTNDFYKINDCYSLAYNFGVEMFKQFGDDILRVIRKPEAYIVELMEVYNSHI